Protein AF-A0A940AHH6-F1 (afdb_monomer)

Mean predicted aligned error: 7.42 Å

pLDDT: mean 90.66, std 14.59, range [25.72, 98.81]

Radius of gyration: 31.41 Å; Cα contacts (8 Å, |Δi|>4): 569; chains: 1; bounding box: 64×45×126 Å

Sequence (337 aa):
MSSTPLPGMKTDKSKKSGTLNAEHQKIVLEILEQECRKEEDGMFHSEIYADYRDELTKEEILAICRSDDPWDTYDDKIISAYENAEIECENDLLKKIKEEDTISEALENGEFDDDEITNFVRDRHTVDLPFDHFLDQELLINIIVNTGDQNTDFTINQPFASWDGRDDTKIDDDAAILWLARQQGYNKSGLTKALRNRENQGSKFLASMLSEVENVTTHMNALTFLAKMTFSEWFKLHDAIDREKSRNNQFHPRKSKGRGYIILDKNTTCGLYDPWNGAGGPLEIALDKDVRLPIRFIDSAWPDGGRGYSIEDIYAACSCIWDDRAIKEIHPMKMAA

Solvent-accessible surface area (backbone atoms only — not comparable to full-atom values): 18455 Å² total; per-residue (Å²): 136,89,80,86,90,86,89,87,79,83,81,85,76,72,88,61,86,35,74,76,46,76,68,58,50,48,52,52,51,55,50,45,65,72,76,27,50,74,48,97,88,67,40,29,35,41,79,49,80,69,59,95,81,66,70,82,49,75,68,53,51,47,51,24,75,69,41,97,51,39,65,62,47,44,51,54,51,54,50,65,72,39,46,66,59,51,52,49,53,52,51,54,53,51,46,55,51,51,67,34,69,71,51,35,53,36,46,77,71,49,50,35,55,75,64,55,53,50,53,59,45,59,78,39,43,48,72,46,68,50,59,69,68,59,32,62,40,79,40,52,29,40,37,33,45,27,51,33,25,62,79,55,55,20,43,50,48,43,62,41,45,19,89,84,34,46,88,87,62,69,77,46,91,35,14,42,59,55,52,50,37,44,72,65,72,39,52,72,66,54,51,46,35,13,44,71,68,66,50,32,88,86,38,61,37,43,46,25,45,31,55,25,32,46,51,34,78,70,60,46,30,28,43,32,38,27,27,26,43,30,42,54,55,48,48,56,52,48,55,38,42,56,76,30,45,92,45,38,36,82,72,42,22,81,78,29,72,48,76,21,31,36,35,30,39,33,81,30,31,20,30,34,38,16,35,84,82,47,47,29,26,80,42,59,38,42,49,86,48,61,42,79,46,45,43,51,29,51,72,43,76,36,48,65,39,62,79,43,46,27,59,48,71,60,67,71,48,62,77,79,61,29,25,77,58,16,67,74,46,80,44,55,58,76,77,82,129

Foldseek 3Di:
DDDDDDDDDDDPDDPDAAQQDPVLLVLLVVLLVVQFDADPVGATEDEDDDDLPDEDDPVLQLVLQPDPHSVVSLVVVQCVVCVVVQVVVLVVSLVVSCPPPVNVVCCVVNNHHSVSSSVSNVVRYDYHGPSVSHQQDKFKWKFWFWLLCVVVLLLLQQAQLAPPHDLPDARDPRRPLQVQCVQLPHHSVQLCCCQRVVPNVPDLQSNVSNQFNNAWDDRNWTKIWIAMEGNNVVVVLVCLLVVQVVQADLNNLVNGPWDKWWKFFQPTQIGIDDQAVLTGGPSRRRGPGIGTGGSSGGPGTGGACSSHHGPCVSVVDDSVNHDHCGTPDTGGDDDDD

Nearest PDB structures (foldseek):
  8eau-assembly1_a  TM=1.273E-01  e=3.255E+00  Saccharomyces cerevisiae
  8eas-assembly1_a  TM=1.181E-01  e=8.151E+00  Saccharomyces cerevisiae

Secondary structure (DSSP, 8-state):
---------------------HHHHHHHHHHHHHHSEEPTTS-EEEEPPPPTT----HHHHHHHHHSSSHHHHHHHHHHHHHHHHHHHHHHHHHHHHHTSHHHHHHHHTTSS-HHHHHHHHHTTEEEE--HHHHHT-EEEEEEEE-SSGGGGTTGGGS-SSSTT--TTPPPPTT-HHHHHHHHHT--HHHHHHHHHH---TT-HHHHHHHHHHHT--SS--EEEEEEEEEHHHHHHHHHHHHHHHTT--SS-GGG-----EEEE-TTS-EEEEETTTTEE--S----SS-EEEEGGGEEEEEETTTTSS-HHHHHT--GGGSBTTSEEEEEPPPPP-

Structure (mmCIF, N/CA/C/O backbone):
data_AF-A0A940AHH6-F1
#
_entry.id   AF-A0A940A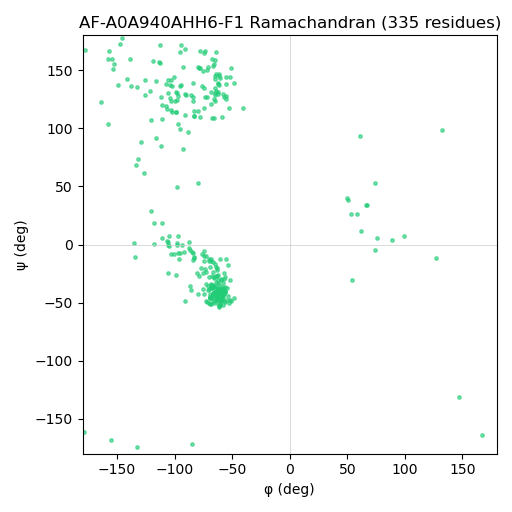HH6-F1
#
loop_
_atom_site.group_PDB
_atom_site.id
_atom_site.type_symbol
_atom_site.label_atom_id
_atom_site.label_alt_id
_atom_site.label_comp_id
_atom_site.label_asym_id
_atom_site.label_entity_id
_atom_site.label_seq_id
_atom_site.pdbx_PDB_ins_code
_atom_site.Cartn_x
_atom_site.Cartn_y
_atom_site.Cartn_z
_atom_site.occupancy
_atom_site.B_iso_or_equiv
_atom_site.auth_seq_id
_atom_site.auth_comp_id
_atom_site.auth_asym_id
_atom_site.auth_atom_id
_atom_site.pdbx_PDB_model_num
ATOM 1 N N . MET A 1 1 ? 3.007 -0.738 90.870 1.00 35.66 1 MET A N 1
ATOM 2 C CA . MET A 1 1 ? 1.702 -0.769 91.562 1.00 35.66 1 MET A CA 1
ATOM 3 C C . MET A 1 1 ? 0.680 -0.135 90.645 1.00 35.66 1 MET A C 1
ATOM 5 O O . MET A 1 1 ? 0.988 0.869 90.021 1.00 35.66 1 MET A O 1
ATOM 9 N N . SER A 1 2 ? -0.458 -0.802 90.497 1.00 33.75 2 SER A N 1
ATOM 10 C CA . SER A 1 2 ? -1.544 -0.485 89.573 1.00 33.75 2 SER A CA 1
ATOM 11 C C . SER A 1 2 ? -2.349 0.749 89.975 1.00 33.75 2 SER A C 1
ATOM 13 O O . SER A 1 2 ? -2.616 0.933 91.161 1.00 33.75 2 SER A O 1
ATOM 15 N N . SER A 1 3 ? -2.894 1.445 88.980 1.00 26.27 3 SER A N 1
ATOM 16 C CA . SER A 1 3 ? -4.197 2.114 89.081 1.00 26.27 3 SER A CA 1
ATOM 17 C C . SER A 1 3 ? -4.785 2.347 87.678 1.00 26.27 3 SER A C 1
ATOM 19 O O . SER A 1 3 ? -4.335 3.228 86.952 1.00 26.27 3 SER A O 1
ATOM 21 N N . THR A 1 4 ? -5.770 1.531 87.295 1.00 35.69 4 THR A N 1
ATOM 22 C CA . THR A 1 4 ? -6.827 1.819 86.291 1.00 35.69 4 THR A CA 1
ATOM 23 C C . THR A 1 4 ? -7.722 2.977 86.798 1.00 35.69 4 THR A C 1
ATOM 25 O O . THR A 1 4 ? -7.637 3.229 88.006 1.00 35.69 4 THR A O 1
ATOM 28 N N . PRO A 1 5 ? -8.606 3.668 86.018 1.00 34.59 5 PRO A N 1
ATOM 29 C CA . PRO A 1 5 ? -9.525 3.165 84.962 1.00 34.59 5 PRO A CA 1
ATOM 30 C C . PRO A 1 5 ? -9.714 4.180 83.774 1.00 34.59 5 PRO A C 1
ATOM 32 O O . PRO A 1 5 ? -9.060 5.212 83.763 1.00 34.59 5 PRO A O 1
ATOM 35 N N . LEU A 1 6 ? -10.447 3.984 82.665 1.00 25.72 6 LEU A N 1
ATOM 36 C CA . LEU A 1 6 ? -11.891 3.766 82.447 1.00 25.72 6 LEU A CA 1
ATOM 37 C C . LEU A 1 6 ? -12.169 3.534 80.925 1.00 25.72 6 LEU A C 1
ATOM 39 O O . LEU A 1 6 ? -11.293 3.784 80.099 1.00 25.72 6 LEU A O 1
ATOM 43 N N . PRO A 1 7 ? -13.378 3.057 80.561 1.00 34.88 7 PRO A N 1
ATOM 44 C CA . PRO A 1 7 ? -13.739 2.457 79.279 1.00 34.88 7 PRO A CA 1
ATOM 45 C C . PRO A 1 7 ? -14.359 3.438 78.278 1.00 34.88 7 PRO A C 1
ATOM 47 O O . PRO A 1 7 ? -14.909 4.469 78.655 1.00 34.88 7 PRO A O 1
ATOM 50 N N . GLY A 1 8 ? -14.421 2.998 77.019 1.00 28.23 8 GLY A N 1
ATOM 51 C CA . GLY A 1 8 ? -15.465 3.424 76.091 1.00 28.23 8 GLY A CA 1
ATOM 52 C C . GLY A 1 8 ? -14.958 3.849 74.723 1.00 28.23 8 GLY A C 1
ATOM 53 O O . GLY A 1 8 ? -14.619 5.004 74.528 1.00 28.23 8 GLY A O 1
ATOM 54 N N . MET A 1 9 ? -15.038 2.946 73.749 1.00 27.20 9 MET A N 1
ATOM 55 C CA . MET A 1 9 ? -15.845 3.213 72.559 1.00 27.20 9 MET A CA 1
ATOM 56 C C . MET A 1 9 ? -16.078 1.904 71.814 1.00 27.20 9 MET A C 1
ATOM 58 O O . MET A 1 9 ? -15.152 1.166 71.485 1.00 27.20 9 MET A O 1
ATOM 62 N N . LYS A 1 10 ? -17.363 1.594 71.639 1.00 28.06 10 LYS A N 1
ATOM 63 C CA . LYS A 1 10 ? -17.838 0.490 70.820 1.00 28.06 10 LYS A CA 1
ATOM 64 C C . LYS A 1 10 ? -17.311 0.693 69.405 1.00 28.06 10 LYS A C 1
ATOM 66 O O . LYS A 1 10 ? -17.481 1.757 68.824 1.00 28.06 10 LYS A O 1
ATOM 71 N N . THR A 1 11 ? -16.701 -0.360 68.887 1.00 32.31 11 THR A N 1
ATOM 72 C CA . THR A 1 11 ? -16.534 -0.596 67.461 1.00 32.31 11 THR A CA 1
ATOM 73 C C . THR A 1 11 ? -17.901 -0.501 66.793 1.00 32.31 11 THR A C 1
ATOM 75 O O . THR A 1 11 ? -18.764 -1.327 67.105 1.00 32.31 11 THR A O 1
ATOM 78 N N . ASP A 1 12 ? -18.083 0.457 65.889 1.00 28.67 12 ASP A N 1
ATOM 79 C CA . ASP A 1 12 ? -19.062 0.278 64.826 1.00 28.67 12 ASP A CA 1
ATOM 80 C C . ASP A 1 12 ? -18.370 -0.533 63.731 1.00 28.67 12 ASP A C 1
ATOM 82 O O . ASP A 1 12 ? -17.345 -0.134 63.171 1.00 28.67 12 ASP A O 1
ATOM 86 N N . LYS A 1 13 ? -18.827 -1.773 63.586 1.00 34.03 13 LYS A N 1
ATOM 87 C CA . LYS A 1 13 ? -18.247 -2.762 62.690 1.00 34.03 13 LYS A CA 1
ATOM 88 C C . LYS A 1 13 ? -18.933 -2.647 61.337 1.00 34.03 13 LYS A C 1
ATOM 90 O O . LYS A 1 13 ? -20.142 -2.801 61.245 1.00 34.03 13 LYS A O 1
ATOM 95 N N . SER A 1 14 ? -18.086 -2.544 60.318 1.00 34.84 14 SER A N 1
ATOM 96 C CA . SER A 1 14 ? -18.259 -3.115 58.981 1.00 34.84 14 SER A CA 1
ATOM 97 C C . SER A 1 14 ? -19.472 -2.643 58.176 1.00 34.84 14 SER A C 1
ATOM 99 O O . SER A 1 14 ? -20.507 -3.306 58.161 1.00 34.84 14 SER A O 1
ATOM 101 N N . LYS A 1 15 ? -19.256 -1.616 57.344 1.00 37.84 15 LYS A N 1
ATOM 102 C CA . LYS A 1 15 ? -19.765 -1.676 55.969 1.00 37.84 15 LYS A CA 1
ATOM 103 C C . LYS A 1 15 ? -19.124 -2.907 55.319 1.00 37.84 15 LYS A C 1
ATOM 105 O O . LYS A 1 15 ? -17.904 -2.962 55.181 1.00 37.84 15 LYS A O 1
ATOM 110 N N . LYS A 1 16 ? -19.915 -3.946 55.059 1.00 39.75 16 LYS A N 1
ATOM 111 C CA . LYS A 1 16 ? -19.513 -5.037 54.166 1.00 39.75 16 LYS A CA 1
ATOM 112 C C . LYS A 1 16 ? -19.612 -4.467 52.750 1.00 39.75 16 LYS A C 1
ATOM 114 O O . LYS A 1 16 ? -20.716 -4.101 52.380 1.00 39.75 16 LYS A O 1
ATOM 119 N N . SER A 1 17 ? -18.508 -4.380 52.006 1.00 41.41 17 SER A N 1
ATOM 120 C CA . SER A 1 17 ? -18.587 -4.218 50.550 1.00 41.41 17 SER A CA 1
ATOM 121 C C . SER A 1 17 ? -19.173 -5.520 50.001 1.00 41.41 17 SER A C 1
ATOM 123 O O . SER A 1 17 ? -18.585 -6.597 50.173 1.00 41.41 17 SER A O 1
ATOM 125 N N . GLY A 1 18 ? -20.416 -5.454 49.540 1.00 54.28 18 GLY A N 1
ATOM 126 C CA . GLY A 1 18 ? -21.163 -6.591 49.039 1.00 54.28 18 GLY A CA 1
ATOM 127 C C . GLY A 1 18 ? -21.089 -6.601 47.525 1.00 54.28 18 GLY A C 1
ATOM 128 O O . GLY A 1 18 ? -21.672 -5.746 46.885 1.00 54.28 18 GLY A O 1
ATOM 129 N N . THR A 1 19 ? -20.431 -7.614 46.970 1.00 68.44 19 THR A N 1
ATOM 130 C CA . THR A 1 19 ? -20.399 -7.876 45.527 1.00 68.44 19 THR A CA 1
ATOM 131 C C . THR A 1 19 ? -21.813 -7.829 44.948 1.00 68.44 19 THR A C 1
ATOM 133 O O . THR A 1 19 ? -22.729 -8.371 45.575 1.00 68.44 19 THR A O 1
ATOM 136 N N . LEU A 1 20 ? -21.978 -7.224 43.761 1.00 82.38 20 LEU A N 1
ATOM 137 C CA . LEU A 1 20 ? -23.266 -7.063 43.071 1.00 82.38 20 LEU A CA 1
ATOM 138 C C . LEU A 1 20 ? -24.117 -8.340 43.196 1.00 82.38 20 LEU A C 1
ATOM 140 O O . LEU A 1 20 ? -23.693 -9.414 42.759 1.00 82.38 20 LEU A O 1
ATOM 144 N N . ASN A 1 21 ? -25.284 -8.258 43.840 1.00 87.94 21 ASN A N 1
ATOM 145 C CA . ASN A 1 21 ? -26.108 -9.439 44.102 1.00 87.94 21 ASN A CA 1
ATOM 146 C C . ASN A 1 21 ? -26.803 -9.933 42.811 1.00 87.94 21 ASN A C 1
ATOM 148 O O . ASN A 1 21 ? -26.839 -9.236 41.800 1.00 87.94 21 ASN A O 1
ATOM 152 N N . ALA A 1 22 ? -27.367 -11.144 42.828 1.00 90.38 22 ALA A N 1
ATOM 153 C CA . ALA A 1 22 ? -27.961 -11.748 41.629 1.00 90.38 22 ALA A CA 1
ATOM 154 C C . ALA A 1 22 ? -29.169 -10.974 41.062 1.00 90.38 22 ALA A C 1
ATOM 156 O O . ALA A 1 22 ? -29.437 -11.062 39.866 1.00 90.38 22 ALA A O 1
ATOM 157 N N . GLU A 1 23 ? -29.900 -10.241 41.903 1.00 92.00 23 GLU A N 1
ATOM 158 C CA . GLU A 1 23 ? -31.039 -9.421 41.485 1.00 92.00 23 GLU A CA 1
ATOM 159 C C . GLU A 1 23 ? -30.557 -8.175 40.738 1.00 92.00 23 GLU A C 1
ATOM 161 O O . GLU A 1 23 ? -30.971 -7.949 39.604 1.00 92.00 23 GLU A O 1
ATOM 166 N N . HIS A 1 24 ? -29.581 -7.455 41.295 1.00 92.62 24 HIS A N 1
ATOM 167 C CA . HIS A 1 24 ? -28.954 -6.300 40.650 1.00 92.62 24 HIS A CA 1
ATOM 168 C C . HIS A 1 24 ? -28.251 -6.688 39.346 1.00 92.62 24 HIS A C 1
ATOM 170 O O . HIS A 1 24 ? -28.429 -6.027 38.329 1.00 92.62 24 HIS A O 1
ATOM 176 N N . GLN A 1 25 ? -27.519 -7.809 39.333 1.00 94.00 25 GLN A N 1
ATOM 177 C CA . GLN A 1 25 ? -26.903 -8.330 38.108 1.00 94.00 25 GLN A CA 1
ATOM 178 C C . GLN A 1 25 ? -27.940 -8.583 37.012 1.00 94.00 25 GLN A C 1
ATOM 180 O O . GLN A 1 25 ? -27.691 -8.282 35.848 1.00 94.00 25 GLN A O 1
ATOM 185 N N . LYS A 1 26 ? -29.107 -9.132 37.372 1.00 95.00 26 LYS A N 1
ATOM 186 C CA . LYS A 1 26 ? -30.187 -9.392 36.417 1.00 95.00 26 LYS A CA 1
ATOM 187 C C . LYS A 1 26 ? -30.726 -8.093 35.819 1.00 95.00 26 LYS A C 1
ATOM 189 O O . LYS A 1 26 ? -30.908 -8.041 34.611 1.00 95.00 26 LYS A O 1
ATOM 194 N N . ILE A 1 27 ? -30.930 -7.063 36.638 1.00 95.19 27 ILE A N 1
ATOM 195 C CA . ILE A 1 27 ? -31.400 -5.749 36.177 1.00 95.19 27 ILE A CA 1
ATOM 196 C C . ILE A 1 27 ? -30.377 -5.113 35.230 1.00 95.19 27 ILE A C 1
ATOM 198 O O . ILE A 1 27 ? -30.742 -4.684 34.139 1.00 95.19 27 ILE A O 1
ATOM 202 N N . VAL A 1 28 ? -29.087 -5.132 35.586 1.00 94.81 28 VAL A N 1
ATOM 203 C CA . VAL A 1 28 ? -28.019 -4.621 34.709 1.00 94.81 28 VAL A CA 1
ATOM 204 C C . VAL A 1 28 ? -28.021 -5.347 33.361 1.00 94.81 28 VAL A C 1
ATOM 206 O O . VAL A 1 28 ? -27.971 -4.703 32.318 1.00 94.81 28 VAL A O 1
ATOM 209 N N . LEU A 1 29 ? -28.131 -6.679 33.363 1.00 95.25 29 LEU A N 1
ATOM 210 C CA . LEU A 1 29 ? -28.205 -7.469 32.131 1.00 95.25 29 LEU A CA 1
ATOM 211 C C . LEU A 1 29 ? -29.454 -7.151 31.296 1.00 95.25 29 LEU A C 1
ATOM 213 O O . LEU A 1 29 ? -29.359 -7.115 30.075 1.00 95.25 29 LEU A O 1
ATOM 217 N N . GLU A 1 30 ? -30.605 -6.906 31.926 1.00 95.44 30 GLU A N 1
ATOM 218 C CA . GLU A 1 30 ? -31.833 -6.507 31.226 1.00 95.44 30 GLU A CA 1
ATOM 219 C C . GLU A 1 30 ? -31.692 -5.137 30.548 1.00 95.44 30 GLU A C 1
ATOM 221 O O . GLU A 1 30 ? -32.214 -4.954 29.450 1.00 95.44 30 GLU A O 1
ATOM 226 N N . ILE A 1 31 ? -30.968 -4.194 31.160 1.00 95.62 31 ILE A N 1
ATOM 227 C CA . ILE A 1 31 ? -30.663 -2.893 30.547 1.00 95.62 31 ILE A CA 1
ATOM 228 C C . ILE A 1 31 ? -29.692 -3.072 29.375 1.00 95.62 31 ILE A C 1
ATOM 230 O O . ILE A 1 31 ? -29.935 -2.540 28.294 1.00 95.62 31 ILE A O 1
ATOM 234 N N . LEU A 1 32 ? -28.633 -3.870 29.551 1.00 95.38 32 LEU A N 1
ATOM 235 C CA . LEU A 1 32 ? -27.688 -4.177 28.473 1.00 95.38 32 LEU A CA 1
ATOM 236 C C . LEU A 1 32 ? -28.382 -4.848 27.276 1.00 95.38 32 LEU A C 1
ATOM 238 O O . LEU A 1 32 ? -28.095 -4.507 26.136 1.00 95.38 32 LEU A O 1
ATOM 242 N N . GLU A 1 33 ? -29.342 -5.748 27.510 1.00 95.00 33 GLU A N 1
ATOM 243 C CA . GLU A 1 33 ? -30.143 -6.370 26.441 1.00 95.00 33 GLU A CA 1
ATOM 244 C C . GLU A 1 33 ? -31.062 -5.386 25.701 1.00 95.00 33 GLU A C 1
ATOM 246 O O . GLU A 1 33 ? -31.451 -5.661 24.565 1.00 95.00 33 GLU A O 1
ATOM 251 N N . GLN A 1 34 ? -31.432 -4.264 26.322 1.00 94.00 34 GLN A N 1
ATOM 252 C CA . GLN A 1 34 ? -32.266 -3.232 25.698 1.00 94.00 34 GLN A CA 1
ATOM 253 C C . GLN A 1 34 ? -31.447 -2.211 24.906 1.00 94.00 34 GLN A C 1
ATOM 255 O O . GLN A 1 34 ? -31.917 -1.715 23.883 1.00 94.00 34 GLN A O 1
ATOM 260 N N . GLU A 1 35 ? -30.255 -1.879 25.396 1.00 93.44 35 GLU A N 1
ATOM 261 C CA . GLU A 1 35 ? -29.436 -0.773 24.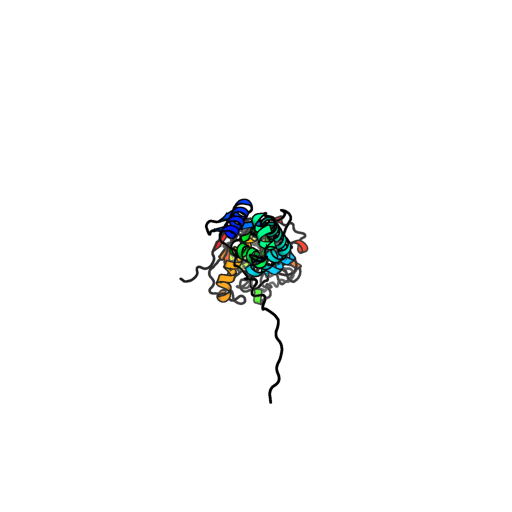894 1.00 93.44 35 GLU A CA 1
ATOM 262 C C . GLU A 1 35 ? -28.328 -1.226 23.936 1.00 93.44 35 GLU A C 1
ATOM 264 O O . GLU A 1 35 ? -27.909 -0.456 23.073 1.00 93.44 35 GLU A O 1
ATOM 269 N N . CYS A 1 36 ? -27.866 -2.470 24.057 1.00 94.56 36 CYS A N 1
ATOM 270 C CA . CYS A 1 36 ? -26.722 -2.991 23.319 1.00 94.56 36 CYS A CA 1
ATOM 271 C C . CYS A 1 36 ? -27.115 -4.174 22.427 1.00 94.56 36 CYS A C 1
ATOM 273 O O . CYS A 1 36 ? -28.081 -4.901 22.680 1.00 94.56 36 CYS A O 1
ATOM 275 N N . ARG A 1 37 ? -26.310 -4.428 21.392 1.00 94.44 37 ARG A N 1
ATOM 276 C CA . ARG A 1 37 ? -26.386 -5.682 20.635 1.00 94.44 37 ARG A CA 1
ATOM 277 C C . ARG A 1 37 ? -25.733 -6.794 21.455 1.00 94.44 37 ARG A C 1
ATOM 279 O O . ARG A 1 37 ? -24.661 -6.592 22.006 1.00 94.44 37 ARG A O 1
ATOM 286 N N . LYS A 1 38 ? -26.352 -7.973 21.521 1.00 93.44 38 LYS A N 1
ATOM 287 C CA . LYS A 1 38 ? -25.782 -9.153 22.186 1.00 93.44 38 LYS A CA 1
ATOM 288 C C . LYS A 1 38 ? -25.253 -10.143 21.154 1.00 93.44 38 LYS A C 1
ATOM 290 O O . LYS A 1 38 ? -26.014 -10.559 20.280 1.00 93.44 38 LYS A O 1
ATOM 295 N N . GLU A 1 39 ? -23.991 -10.528 21.284 1.00 91.31 39 GLU A N 1
ATOM 296 C CA . GLU A 1 39 ? -23.327 -11.488 20.398 1.00 91.31 39 GLU A CA 1
ATOM 297 C C . GLU A 1 39 ? -23.444 -12.937 20.906 1.00 91.31 39 GLU A C 1
ATOM 299 O O . GLU A 1 39 ? -23.887 -13.207 22.029 1.00 91.31 39 GLU A O 1
ATOM 304 N N . GLU A 1 40 ? -23.078 -13.905 20.056 1.00 87.50 40 GLU A N 1
ATOM 305 C CA . GLU A 1 40 ? -23.169 -15.345 20.366 1.00 87.50 40 GLU A CA 1
ATOM 306 C C . GLU A 1 40 ? -22.285 -15.779 21.548 1.00 87.50 40 GLU A C 1
ATOM 308 O O . GLU A 1 40 ? -22.597 -16.760 22.229 1.00 87.50 40 GLU A O 1
ATOM 313 N N . ASP A 1 41 ? -21.197 -15.053 21.806 1.00 87.00 41 ASP A N 1
ATOM 314 C CA . ASP A 1 41 ? -20.299 -15.278 22.942 1.00 87.00 41 ASP A CA 1
ATOM 315 C C . ASP A 1 41 ? -20.876 -14.777 24.281 1.00 87.00 41 ASP A C 1
ATOM 317 O O . ASP A 1 41 ? -20.348 -15.099 25.349 1.00 87.00 41 ASP A O 1
ATOM 321 N N . GLY A 1 42 ? -22.006 -14.065 24.231 1.00 88.38 42 GLY A N 1
ATOM 322 C CA . GLY A 1 42 ? -22.694 -13.495 25.379 1.00 88.38 42 GLY A CA 1
ATOM 323 C C . GLY A 1 42 ? -22.238 -12.086 25.763 1.00 88.38 42 GLY A C 1
ATOM 324 O O . GLY A 1 42 ? -22.757 -11.581 26.762 1.00 88.38 42 GLY A O 1
ATOM 325 N N .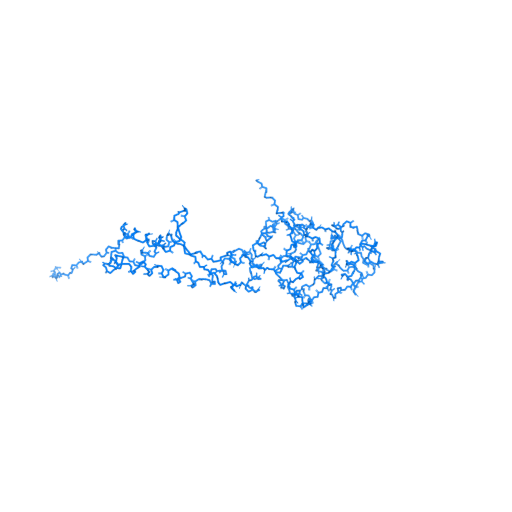 MET A 1 43 ? -21.326 -11.467 25.005 1.00 93.44 43 MET A N 1
ATOM 326 C CA . MET A 1 43 ? -20.906 -10.078 25.195 1.00 93.44 43 MET A CA 1
ATOM 327 C C . MET A 1 43 ? -21.928 -9.101 24.605 1.00 93.44 43 MET A C 1
ATOM 329 O O . MET A 1 43 ? -22.675 -9.411 23.672 1.00 93.44 43 MET A O 1
ATOM 333 N N . PHE A 1 44 ? -21.975 -7.909 25.190 1.00 96.25 44 PHE A N 1
ATOM 334 C CA . PHE A 1 44 ? -22.802 -6.788 24.770 1.00 96.25 44 PHE A CA 1
ATOM 335 C C . PHE A 1 44 ? -21.949 -5.745 24.054 1.00 96.25 44 PHE A C 1
ATOM 337 O O . PHE A 1 44 ? -20.863 -5.407 24.512 1.00 96.25 44 PHE A O 1
ATOM 344 N N . HIS A 1 45 ? -22.465 -5.205 22.960 1.00 95.06 45 HIS A N 1
ATOM 345 C CA . HIS A 1 45 ? -21.748 -4.290 22.086 1.00 95.06 45 HIS A CA 1
ATOM 346 C C . HIS A 1 45 ? -22.547 -3.004 21.895 1.00 95.06 45 HIS A C 1
ATOM 348 O O . HIS A 1 45 ? -23.731 -3.040 21.537 1.00 95.06 45 HIS A O 1
ATOM 354 N N . SER A 1 46 ? -21.885 -1.873 22.120 1.00 94.12 46 SER A N 1
ATOM 355 C CA . SER A 1 46 ? -22.346 -0.567 21.644 1.00 94.12 46 SER A CA 1
ATOM 356 C C . SER A 1 46 ? -21.534 -0.179 20.417 1.00 94.12 46 SER A C 1
ATOM 358 O O . SER A 1 46 ? -20.320 -0.325 20.434 1.00 94.12 46 SER A O 1
ATOM 360 N N . GLU A 1 47 ? -22.175 0.338 19.373 1.00 91.94 47 GLU A N 1
ATOM 361 C CA . GLU A 1 47 ? -21.476 0.777 18.161 1.00 91.94 47 GLU A CA 1
ATOM 362 C C . GLU A 1 47 ? -21.263 2.289 18.169 1.00 91.94 47 GLU A C 1
ATOM 364 O O . GLU A 1 47 ? -22.210 3.058 18.363 1.00 91.94 47 GLU A O 1
ATOM 369 N N . ILE A 1 48 ? -20.031 2.715 17.893 1.00 91.31 48 ILE A N 1
ATOM 370 C CA . ILE A 1 48 ? -19.729 4.100 17.542 1.00 91.31 48 ILE A CA 1
ATOM 371 C C . ILE A 1 48 ? -19.603 4.190 16.026 1.00 91.31 48 ILE A C 1
ATOM 373 O O . ILE A 1 48 ? -18.785 3.515 15.407 1.00 91.31 48 ILE A O 1
ATOM 377 N N . TYR A 1 49 ? -20.406 5.063 15.424 1.00 86.06 49 TYR A N 1
ATOM 378 C CA . TYR A 1 49 ? -20.339 5.330 13.993 1.00 86.06 49 TYR A CA 1
ATOM 379 C C . TYR A 1 49 ? -19.375 6.480 13.711 1.00 86.06 49 TYR A C 1
ATOM 381 O O . TYR A 1 49 ? -19.504 7.556 14.298 1.00 86.06 49 TYR A O 1
ATOM 389 N N . ALA A 1 50 ? -18.453 6.263 12.775 1.00 88.69 50 ALA A N 1
ATOM 390 C CA . ALA A 1 50 ? -17.689 7.347 12.171 1.00 88.69 50 ALA A CA 1
ATOM 391 C C . ALA A 1 50 ? -18.617 8.283 11.379 1.00 88.69 50 ALA A C 1
ATOM 393 O O . ALA A 1 50 ? -19.605 7.838 10.778 1.00 88.69 50 ALA A O 1
ATOM 394 N N . ASP A 1 51 ? -18.299 9.579 11.339 1.00 87.94 51 ASP A N 1
ATOM 395 C CA . ASP A 1 51 ? -18.875 10.453 10.319 1.00 87.94 51 ASP A CA 1
ATOM 396 C C . ASP A 1 51 ? -18.351 9.985 8.953 1.00 87.94 51 ASP A C 1
ATOM 398 O O . ASP A 1 51 ? -17.188 9.619 8.804 1.00 87.94 51 ASP A O 1
ATOM 402 N N . TYR A 1 52 ? -19.188 10.025 7.916 1.00 81.38 52 TYR A N 1
ATOM 403 C CA . TYR A 1 52 ? -18.767 9.651 6.561 1.00 81.38 52 TYR A CA 1
ATOM 404 C C . TYR A 1 52 ? -17.622 10.525 6.014 1.00 81.38 52 TYR A C 1
ATOM 406 O O . TYR A 1 52 ? -17.073 10.213 4.960 1.00 81.38 52 TYR A O 1
ATOM 414 N N . ARG A 1 53 ? -17.319 11.651 6.671 1.00 86.00 53 ARG A N 1
ATOM 415 C CA . ARG A 1 53 ? -16.201 12.555 6.373 1.00 86.00 53 ARG A CA 1
ATOM 416 C C . ARG A 1 53 ? -14.951 12.288 7.202 1.00 86.00 53 ARG A C 1
ATOM 418 O O . ARG A 1 53 ? -13.948 12.959 6.959 1.00 86.00 53 ARG A O 1
ATOM 425 N N . ASP A 1 54 ? -15.023 11.406 8.193 1.00 89.94 54 ASP A N 1
ATOM 426 C CA . ASP A 1 54 ? -13.858 11.045 8.984 1.00 89.94 54 ASP A CA 1
ATOM 427 C C . ASP A 1 54 ? -12.905 10.260 8.082 1.00 89.94 54 ASP A C 1
ATOM 429 O O . ASP A 1 54 ? -13.262 9.237 7.507 1.00 89.94 54 ASP A O 1
ATOM 433 N N . GLU A 1 55 ? -11.691 10.763 7.918 1.00 93.25 55 GLU A N 1
ATOM 434 C CA . GLU A 1 55 ? -10.653 10.152 7.096 1.00 93.25 55 GLU A CA 1
ATOM 435 C C . GLU A 1 55 ? -9.321 10.323 7.818 1.00 93.25 55 GLU A C 1
ATOM 437 O O . GLU A 1 55 ? -9.049 11.378 8.402 1.00 93.25 55 GLU A O 1
ATOM 442 N N . LEU A 1 56 ? -8.464 9.305 7.746 1.00 94.94 56 LEU A N 1
ATOM 443 C CA . LEU A 1 56 ? -7.077 9.453 8.162 1.00 94.94 56 LEU A CA 1
ATOM 444 C C . LEU A 1 56 ? -6.388 10.451 7.232 1.00 94.94 56 LEU A C 1
ATOM 446 O O . LEU A 1 56 ? -6.507 10.387 6.004 1.00 94.94 56 LEU A O 1
ATOM 450 N N . THR A 1 57 ? -5.631 11.370 7.818 1.00 94.06 57 THR A N 1
ATOM 451 C CA . THR A 1 57 ? -4.846 12.344 7.056 1.00 94.06 57 THR A CA 1
ATOM 452 C C . THR A 1 57 ? -3.704 11.662 6.297 1.00 94.06 57 THR A C 1
ATOM 454 O O . THR A 1 57 ? -3.243 10.577 6.665 1.00 94.06 57 THR A O 1
ATOM 457 N N . LYS A 1 58 ? -3.176 12.316 5.248 1.00 91.69 58 LYS A N 1
ATOM 458 C CA . LYS A 1 58 ? -2.009 11.810 4.495 1.00 91.69 58 LYS A CA 1
ATOM 459 C C . LYS A 1 58 ? -0.822 11.530 5.431 1.00 91.69 58 LYS A C 1
ATOM 461 O O . LYS A 1 58 ? -0.103 10.549 5.246 1.00 91.69 58 LYS A O 1
ATOM 466 N N . GLU A 1 59 ? -0.628 12.368 6.446 1.00 93.12 59 GLU A N 1
ATOM 467 C CA . GLU A 1 59 ? 0.427 12.234 7.448 1.00 93.12 59 GLU A CA 1
ATOM 468 C C . GLU A 1 59 ? 0.237 11.005 8.346 1.00 93.12 59 GLU A C 1
ATOM 470 O O . GLU A 1 59 ? 1.209 10.304 8.633 1.00 93.12 59 GLU A O 1
ATOM 475 N N . GLU A 1 60 ? -0.993 10.720 8.776 1.00 95.88 60 GLU A N 1
ATOM 476 C CA . GLU A 1 60 ? -1.314 9.549 9.601 1.00 95.88 60 GLU A CA 1
ATOM 477 C C . GLU A 1 60 ? -1.179 8.253 8.816 1.00 95.88 60 GLU A C 1
ATOM 479 O O . GLU A 1 60 ? -0.514 7.327 9.280 1.00 95.88 60 GLU A O 1
ATOM 484 N N . ILE A 1 61 ? -1.715 8.224 7.595 1.00 96.31 61 ILE A N 1
ATOM 485 C CA . ILE A 1 61 ? -1.551 7.114 6.653 1.00 96.31 61 ILE A CA 1
ATOM 486 C C . ILE A 1 61 ? -0.062 6.819 6.454 1.00 96.31 61 ILE A C 1
ATOM 488 O O . ILE A 1 61 ? 0.381 5.676 6.554 1.00 96.31 61 ILE A O 1
ATOM 492 N N . LEU A 1 62 ? 0.745 7.855 6.214 1.00 94.25 62 LEU A N 1
ATOM 493 C CA . LEU A 1 62 ? 2.180 7.685 6.022 1.00 94.25 62 LEU A CA 1
ATOM 494 C C . LEU A 1 62 ? 2.890 7.196 7.291 1.00 94.25 62 LEU A C 1
ATOM 496 O O . LEU A 1 62 ? 3.839 6.415 7.190 1.00 94.25 62 LEU A O 1
ATOM 500 N N . ALA A 1 63 ? 2.457 7.651 8.468 1.00 95.44 63 ALA A N 1
ATOM 501 C CA . ALA A 1 63 ? 2.980 7.173 9.743 1.00 95.44 63 ALA A CA 1
ATOM 502 C C . ALA A 1 63 ? 2.699 5.675 9.930 1.00 95.44 63 ALA A C 1
ATOM 504 O O . ALA A 1 63 ? 3.617 4.937 10.284 1.00 95.44 63 ALA A O 1
ATOM 505 N N . ILE A 1 64 ? 1.486 5.222 9.599 1.00 97.12 64 ILE A N 1
ATOM 506 C CA . ILE A 1 64 ? 1.109 3.804 9.616 1.00 97.12 64 ILE A CA 1
ATOM 507 C C . ILE A 1 64 ? 1.980 3.011 8.634 1.00 97.12 64 ILE A C 1
ATOM 509 O O . ILE A 1 64 ? 2.661 2.068 9.031 1.00 97.12 64 ILE A O 1
ATOM 513 N N . CYS A 1 65 ? 2.058 3.433 7.367 1.00 94.56 65 CYS A N 1
ATOM 514 C CA . CYS A 1 65 ? 2.798 2.703 6.332 1.00 94.56 65 CYS A CA 1
ATOM 515 C C . CYS A 1 65 ? 4.315 2.601 6.575 1.00 94.56 65 CYS A C 1
ATOM 517 O O . CYS A 1 65 ? 4.975 1.740 5.983 1.00 94.56 65 CYS A O 1
ATOM 519 N N . ARG A 1 66 ? 4.884 3.498 7.390 1.00 91.56 66 ARG A N 1
ATOM 520 C CA . ARG A 1 66 ? 6.310 3.514 7.757 1.00 91.56 66 ARG A CA 1
ATOM 521 C C . ARG A 1 66 ? 6.605 2.849 9.098 1.00 91.56 66 ARG A C 1
ATOM 523 O O . ARG A 1 66 ? 7.784 2.728 9.432 1.00 91.56 66 ARG A O 1
ATOM 530 N N . SER A 1 67 ? 5.581 2.474 9.858 1.00 95.31 67 SER A N 1
ATOM 531 C CA . SER A 1 67 ? 5.764 1.823 11.149 1.00 95.31 67 SER A CA 1
ATOM 532 C C . SER A 1 67 ? 6.393 0.438 10.993 1.00 95.31 67 SER A C 1
ATOM 534 O O . SER A 1 67 ? 6.262 -0.214 9.954 1.00 95.31 67 SER A O 1
ATOM 536 N N . ASP A 1 68 ? 7.081 -0.008 12.043 1.00 92.69 68 ASP A N 1
ATOM 537 C CA . ASP A 1 68 ? 7.551 -1.389 12.146 1.00 92.69 68 ASP A CA 1
ATOM 538 C C . ASP A 1 68 ? 6.384 -2.364 12.364 1.00 92.69 68 ASP A C 1
ATOM 540 O O . ASP A 1 68 ? 6.482 -3.509 11.925 1.00 92.69 68 ASP A O 1
ATOM 544 N N . ASP A 1 69 ? 5.291 -1.891 12.980 1.00 95.81 69 ASP A N 1
ATOM 545 C CA . ASP A 1 69 ? 4.024 -2.613 13.128 1.00 95.81 69 ASP A CA 1
ATOM 546 C C . ASP A 1 69 ? 2.846 -1.735 12.658 1.00 95.81 69 ASP A C 1
ATOM 548 O O . ASP A 1 69 ? 2.290 -0.940 13.429 1.00 95.81 69 ASP A O 1
ATOM 552 N N . PRO A 1 70 ? 2.507 -1.788 11.357 1.00 96.38 70 PRO A N 1
ATOM 553 C CA . PRO A 1 70 ? 1.441 -0.961 10.807 1.00 96.38 70 PRO A CA 1
ATOM 554 C C . PRO A 1 70 ? 0.046 -1.287 11.348 1.00 96.38 70 PRO A C 1
ATOM 556 O O . PRO A 1 70 ? -0.775 -0.376 11.392 1.00 96.38 70 PRO A O 1
ATOM 559 N N . TRP A 1 71 ? -0.232 -2.530 11.759 1.00 97.12 71 TRP A N 1
ATOM 560 C CA . TRP A 1 71 ? -1.538 -2.895 12.323 1.00 97.12 71 TRP A CA 1
ATOM 561 C C . TRP A 1 71 ? -1.725 -2.256 13.697 1.00 97.12 71 TRP A C 1
ATOM 563 O O . TRP A 1 71 ? -2.680 -1.509 13.879 1.00 97.12 71 TRP A O 1
ATOM 573 N N . ASP A 1 72 ? -0.750 -2.413 14.596 1.00 97.56 72 ASP A N 1
ATOM 574 C CA . ASP A 1 72 ? -0.802 -1.775 15.919 1.00 97.56 72 ASP A CA 1
ATOM 575 C C . ASP A 1 72 ? -0.873 -0.243 15.798 1.00 97.56 72 ASP A C 1
ATOM 577 O O . ASP A 1 72 ? -1.639 0.424 16.488 1.00 97.56 72 ASP A O 1
ATOM 581 N N . THR A 1 73 ? -0.111 0.340 14.865 1.00 97.88 73 THR A N 1
ATOM 582 C CA . THR A 1 73 ? -0.118 1.799 14.654 1.00 97.88 73 THR A CA 1
ATOM 583 C C . THR A 1 73 ? -1.455 2.296 14.110 1.00 97.88 73 THR A C 1
ATOM 585 O O . THR A 1 73 ? -1.864 3.414 14.416 1.00 97.88 73 THR A O 1
ATOM 588 N N . TYR A 1 74 ? -2.116 1.501 13.270 1.00 97.75 74 TYR A N 1
ATOM 589 C CA . TYR A 1 74 ? -3.455 1.791 12.779 1.00 97.75 74 TYR A CA 1
ATOM 590 C C . TYR A 1 74 ? -4.474 1.728 13.920 1.00 97.75 74 TYR A C 1
ATOM 592 O O . TYR A 1 74 ? -5.214 2.694 14.116 1.00 97.75 74 TYR A O 1
ATOM 600 N N . ASP A 1 75 ? -4.443 0.662 14.719 1.00 96.75 75 ASP A N 1
ATOM 601 C CA . ASP A 1 75 ? -5.362 0.479 15.841 1.00 96.75 75 ASP A CA 1
ATOM 602 C C . ASP A 1 75 ? -5.227 1.619 16.859 1.00 96.75 75 ASP A C 1
ATOM 604 O O . ASP A 1 75 ? -6.218 2.265 17.207 1.00 96.75 75 ASP A O 1
ATOM 608 N N . ASP A 1 76 ? -3.992 1.962 17.240 1.00 96.94 76 ASP A N 1
ATOM 609 C CA . ASP A 1 76 ? -3.686 3.075 18.145 1.00 96.94 76 ASP A CA 1
ATOM 610 C C . ASP A 1 76 ? -4.240 4.413 17.634 1.00 96.94 76 ASP A C 1
ATOM 612 O O . ASP A 1 76 ? -4.701 5.250 18.417 1.00 96.94 76 ASP A O 1
ATOM 616 N N . LYS A 1 77 ? -4.195 4.646 16.315 1.00 96.06 77 LYS A N 1
ATOM 617 C CA . LYS A 1 77 ? -4.711 5.880 15.706 1.00 96.06 77 LYS A CA 1
ATOM 618 C C . LYS A 1 77 ? -6.222 5.973 15.829 1.00 96.06 77 LYS A C 1
ATOM 620 O O . LYS A 1 77 ? -6.718 7.034 16.208 1.00 96.06 77 LYS A O 1
ATOM 625 N N . ILE A 1 78 ? -6.936 4.888 15.537 1.00 95.69 78 ILE A N 1
ATOM 626 C CA . ILE A 1 78 ? -8.399 4.870 15.618 1.00 95.69 78 ILE A CA 1
ATOM 627 C C . ILE A 1 78 ? -8.850 4.951 17.078 1.00 95.69 78 ILE A C 1
ATOM 629 O O . ILE A 1 78 ? -9.679 5.797 17.406 1.00 95.69 78 ILE A O 1
ATOM 633 N N . ILE A 1 79 ? -8.243 4.168 17.974 1.00 94.56 79 ILE A N 1
ATOM 634 C CA . ILE A 1 79 ? -8.537 4.216 19.413 1.00 94.56 79 ILE A CA 1
ATOM 635 C C . ILE A 1 79 ? -8.312 5.631 19.952 1.00 94.56 79 ILE A C 1
ATOM 637 O O . ILE A 1 79 ? -9.199 6.206 20.575 1.00 94.56 79 ILE A O 1
ATOM 641 N N . SER A 1 80 ? -7.170 6.253 19.643 1.00 94.12 80 SER A N 1
ATOM 642 C CA . SER A 1 80 ? -6.884 7.614 20.105 1.00 94.12 80 SER A CA 1
ATOM 643 C C . SER A 1 80 ? -7.848 8.662 19.538 1.00 94.12 80 SER A C 1
ATOM 645 O O . SER A 1 80 ? -8.101 9.662 20.211 1.00 94.12 80 SER A O 1
ATOM 647 N N . ALA A 1 81 ? -8.360 8.480 18.318 1.00 92.31 81 ALA A N 1
ATOM 648 C CA . ALA A 1 81 ? -9.313 9.409 17.714 1.00 92.31 81 ALA A CA 1
ATOM 649 C C . ALA A 1 81 ? -10.705 9.318 18.363 1.00 92.31 81 ALA A C 1
ATOM 651 O O . ALA A 1 81 ? -11.378 10.342 18.504 1.00 92.31 81 ALA A O 1
ATOM 652 N N . TYR A 1 82 ? -11.111 8.120 18.795 1.00 93.94 82 TYR A N 1
ATOM 653 C CA . TYR A 1 82 ? -12.440 7.853 19.353 1.00 93.94 82 TYR A CA 1
ATOM 654 C C . TYR A 1 82 ? -12.471 7.667 20.877 1.00 93.94 82 TYR A C 1
ATOM 656 O O . TYR A 1 82 ? -13.558 7.499 21.416 1.00 93.94 82 TYR A O 1
ATOM 664 N N . GLU A 1 83 ? -11.345 7.792 21.590 1.00 93.81 83 GLU A N 1
ATOM 665 C CA . GLU A 1 83 ? -11.251 7.618 23.054 1.00 93.81 83 GLU A CA 1
ATOM 666 C C . GLU A 1 83 ? -12.333 8.405 23.815 1.00 93.81 83 GLU A C 1
ATOM 668 O O . GLU A 1 83 ? -13.016 7.870 24.685 1.00 93.81 83 GLU A O 1
ATOM 673 N N . ASN A 1 84 ? -12.556 9.675 23.458 1.00 93.50 84 ASN A N 1
ATOM 674 C CA . ASN A 1 84 ? -13.596 10.477 24.110 1.00 93.50 84 ASN A CA 1
ATOM 675 C C . ASN A 1 84 ? -15.006 9.945 23.820 1.00 93.50 84 ASN A C 1
ATOM 677 O O . ASN A 1 84 ? -15.835 9.916 24.723 1.00 93.50 84 ASN A O 1
ATOM 681 N N . ALA A 1 85 ? -15.274 9.524 22.582 1.00 92.88 85 ALA A N 1
ATOM 682 C CA . ALA A 1 85 ? -16.577 8.992 22.191 1.00 92.88 85 ALA A CA 1
ATOM 683 C C . ALA A 1 85 ? -16.848 7.634 22.858 1.00 92.88 85 ALA A C 1
ATOM 685 O O . ALA A 1 85 ? -17.969 7.373 23.287 1.00 92.88 85 ALA A O 1
ATOM 686 N N . GLU A 1 86 ? -15.818 6.798 22.998 1.00 93.56 86 GLU A N 1
ATOM 687 C CA . GLU A 1 86 ? -15.865 5.543 23.749 1.00 93.56 86 GLU A CA 1
ATOM 688 C C . GLU A 1 86 ? -16.210 5.797 25.221 1.00 93.56 86 GLU A C 1
ATOM 690 O O . GLU A 1 86 ? -17.173 5.229 25.740 1.00 93.56 86 GLU A O 1
ATOM 695 N N . ILE A 1 87 ? -15.491 6.720 25.868 1.00 92.44 87 ILE A N 1
ATOM 696 C CA . ILE A 1 87 ? -15.734 7.108 27.262 1.00 92.44 87 ILE A CA 1
ATOM 697 C C . ILE A 1 87 ? -17.140 7.699 27.438 1.00 92.44 87 ILE A C 1
ATOM 699 O O . ILE A 1 87 ? -17.814 7.406 28.425 1.00 92.44 87 ILE A O 1
ATOM 703 N N . GLU A 1 88 ? -17.602 8.545 26.516 1.00 94.31 88 GLU A N 1
ATOM 704 C CA . GLU A 1 88 ? -18.956 9.108 26.547 1.00 94.31 88 GLU A CA 1
ATOM 705 C C . GLU A 1 88 ? -20.024 8.016 26.401 1.00 94.31 88 GLU A C 1
ATOM 707 O O . GLU A 1 88 ? -20.967 7.986 27.192 1.00 94.31 88 GLU A O 1
ATOM 712 N N . CYS A 1 89 ? -19.840 7.077 25.469 1.00 93.31 89 CYS A N 1
ATOM 713 C CA . CYS A 1 89 ? -20.740 5.943 25.271 1.00 93.31 89 CYS A CA 1
ATOM 714 C C . CYS A 1 89 ? -20.846 5.074 26.533 1.00 93.31 89 CYS A C 1
ATOM 716 O O . CYS A 1 89 ? -21.951 4.751 26.981 1.00 93.31 89 CYS A O 1
ATOM 718 N N . GLU A 1 90 ? -19.706 4.742 27.146 1.00 93.00 90 GLU A N 1
ATOM 719 C CA . GLU A 1 90 ? -19.667 3.979 28.393 1.00 93.00 90 GLU A CA 1
ATOM 720 C C . GLU A 1 90 ? -20.361 4.741 29.535 1.00 93.00 90 GLU A C 1
ATOM 722 O O . GLU A 1 90 ? -21.191 4.182 30.257 1.00 93.00 90 GLU A O 1
ATOM 727 N N . ASN A 1 91 ? -20.064 6.035 29.685 1.00 94.19 91 ASN A N 1
ATOM 728 C CA . ASN A 1 91 ? -20.649 6.867 30.734 1.00 94.19 91 ASN A CA 1
ATOM 729 C C . ASN A 1 91 ? -22.166 7.005 30.590 1.00 94.19 91 ASN A C 1
ATOM 731 O O . ASN A 1 91 ? -22.870 6.959 31.600 1.00 94.19 91 ASN A O 1
ATOM 735 N N . ASP A 1 92 ? -22.679 7.152 29.370 1.00 94.75 92 ASP A N 1
ATOM 736 C CA . ASP A 1 92 ? -24.116 7.232 29.113 1.00 94.75 92 ASP A CA 1
ATOM 737 C C . ASP A 1 92 ? -24.824 5.918 29.469 1.00 94.75 92 ASP A C 1
ATOM 739 O O . ASP A 1 92 ? -25.890 5.938 30.094 1.00 94.75 92 ASP A O 1
ATOM 743 N N . LEU A 1 93 ? -24.214 4.772 29.150 1.00 95.00 93 LEU A N 1
ATOM 744 C CA . LEU A 1 93 ? -24.736 3.458 29.522 1.00 95.00 93 LEU A CA 1
ATOM 745 C C . LEU A 1 93 ? -24.732 3.256 31.044 1.00 95.00 93 LEU A C 1
ATOM 747 O O . LEU A 1 93 ? -25.756 2.897 31.632 1.00 95.00 93 LEU A O 1
ATOM 751 N N . LEU A 1 94 ? -23.607 3.544 31.703 1.00 95.62 94 LEU A N 1
ATOM 752 C CA . LEU A 1 94 ? -23.489 3.463 33.160 1.00 95.62 94 LEU A CA 1
ATOM 753 C C . LEU A 1 94 ? -24.464 4.409 33.855 1.00 95.62 94 LEU A C 1
ATOM 755 O O . LEU A 1 94 ? -25.050 4.045 34.873 1.00 95.62 94 LEU A O 1
ATOM 759 N N . LYS A 1 95 ? -24.673 5.608 33.310 1.00 96.00 95 LYS A N 1
ATOM 760 C CA . LYS A 1 95 ? -25.645 6.564 33.833 1.00 96.00 95 LYS A CA 1
ATOM 761 C C . LYS A 1 95 ? -27.060 5.995 33.784 1.00 96.00 95 LYS A C 1
ATOM 763 O O . LYS A 1 95 ? -27.731 6.024 34.809 1.00 96.00 95 LYS A O 1
ATOM 768 N N . LYS A 1 96 ? -27.489 5.419 32.655 1.00 95.62 96 LYS A N 1
ATOM 769 C CA . LYS A 1 96 ? -28.807 4.764 32.548 1.00 95.62 96 LYS A CA 1
ATOM 770 C C . LYS A 1 96 ? -28.978 3.642 33.571 1.00 95.62 96 LYS A C 1
ATOM 772 O O . LYS A 1 96 ? -30.031 3.542 34.189 1.00 95.62 96 LYS A O 1
ATOM 777 N N . ILE A 1 97 ? -27.939 2.831 33.777 1.00 95.62 97 ILE A N 1
ATOM 778 C CA . ILE A 1 97 ? -27.945 1.753 34.775 1.00 95.62 97 ILE A CA 1
ATOM 779 C C . ILE A 1 97 ? -28.082 2.316 36.196 1.00 95.62 97 ILE A C 1
ATOM 781 O O . ILE A 1 97 ? -28.878 1.812 36.980 1.00 95.62 97 ILE A O 1
ATOM 785 N N . LYS A 1 98 ? -27.327 3.367 36.530 1.00 93.69 98 LYS A N 1
ATOM 786 C CA . LYS A 1 98 ? -27.329 3.995 37.864 1.00 93.69 98 LYS A CA 1
ATOM 787 C C . LYS A 1 98 ? -28.598 4.804 38.160 1.00 93.69 98 LYS A C 1
ATOM 789 O O . LYS A 1 98 ? -28.913 5.030 39.326 1.00 93.69 98 LYS A O 1
ATOM 794 N N . GLU A 1 99 ? -29.294 5.262 37.123 1.00 95.19 99 GLU A N 1
ATOM 795 C CA . GLU A 1 99 ? -30.578 5.967 37.219 1.00 95.19 99 GLU A CA 1
ATOM 796 C C . GLU A 1 99 ? -31.782 5.009 37.303 1.00 95.19 99 GLU A C 1
ATOM 798 O O . GLU A 1 99 ? -32.898 5.476 37.521 1.00 95.19 99 GLU A O 1
ATOM 803 N N . GLU A 1 100 ? -31.589 3.691 37.159 1.00 96.12 100 GLU A N 1
ATOM 804 C CA . GLU A 1 100 ? -32.652 2.714 37.413 1.00 96.12 100 GLU A CA 1
ATOM 805 C C . GLU A 1 100 ? -32.979 2.669 38.913 1.00 96.12 100 GLU A C 1
ATOM 807 O O . GLU A 1 100 ? -32.076 2.569 39.742 1.00 96.12 100 GLU A O 1
ATOM 812 N N . ASP A 1 101 ? -34.269 2.751 39.257 1.00 95.19 101 ASP A N 1
ATOM 813 C CA . ASP A 1 101 ? -34.755 2.948 40.630 1.00 95.19 101 ASP A CA 1
ATOM 814 C C . ASP A 1 101 ? -34.159 1.936 41.628 1.00 95.19 101 ASP A C 1
ATOM 816 O O . ASP A 1 101 ? -33.654 2.323 42.684 1.00 95.19 101 ASP A O 1
ATOM 820 N N . THR A 1 102 ? -34.167 0.643 41.289 1.00 93.12 102 THR A N 1
ATOM 821 C CA . THR A 1 102 ? -33.679 -0.434 42.170 1.00 93.12 102 THR A CA 1
ATOM 822 C C . THR A 1 102 ? -32.170 -0.339 42.393 1.00 93.12 102 THR A C 1
ATOM 824 O O . THR A 1 102 ? -31.685 -0.483 43.517 1.00 93.12 102 THR A O 1
ATOM 827 N N . ILE A 1 103 ? -31.414 -0.081 41.325 1.00 94.31 103 ILE A N 1
ATOM 828 C CA . ILE A 1 103 ? -29.962 0.102 41.379 1.00 94.31 103 ILE A CA 1
ATOM 829 C C . ILE A 1 103 ? -29.597 1.374 42.154 1.00 94.31 103 ILE A C 1
ATOM 831 O O . ILE A 1 103 ? -28.687 1.343 42.985 1.00 94.31 103 ILE A O 1
ATOM 835 N N . SER A 1 104 ? -30.317 2.472 41.924 1.00 94.50 104 SER A N 1
ATOM 836 C CA . SER A 1 104 ? -30.090 3.762 42.577 1.00 94.50 104 SER A CA 1
ATOM 837 C C . SER A 1 104 ? -30.319 3.677 44.089 1.00 94.50 104 SER A C 1
ATOM 839 O O . SER A 1 104 ? -29.454 4.068 44.875 1.00 94.50 104 SER A O 1
ATOM 841 N N . GLU A 1 105 ? -31.430 3.065 44.517 1.00 94.00 105 GLU A N 1
ATOM 842 C CA . GLU A 1 105 ? -31.713 2.831 45.937 1.00 94.00 105 GLU A CA 1
ATOM 843 C C . GLU A 1 105 ? -30.637 1.951 46.594 1.00 94.00 105 GLU A C 1
ATOM 845 O O . GLU A 1 105 ? -30.193 2.225 47.713 1.00 94.00 105 GLU A O 1
ATOM 850 N N . ALA A 1 106 ? -30.177 0.903 45.906 1.00 92.00 106 ALA A N 1
ATOM 851 C CA . ALA A 1 106 ? -29.147 0.011 46.429 1.00 92.00 106 ALA A CA 1
ATOM 852 C C . ALA A 1 106 ? -27.767 0.695 46.555 1.00 92.00 106 ALA A C 1
ATOM 854 O O . ALA A 1 106 ? -27.049 0.441 47.532 1.00 92.00 106 ALA A O 1
ATOM 855 N N . LEU A 1 107 ? -27.424 1.608 45.636 1.00 91.88 107 LEU A N 1
ATOM 856 C CA . LEU A 1 107 ? -26.245 2.480 45.734 1.00 91.88 107 LEU A CA 1
ATOM 857 C C . LEU A 1 107 ? -26.335 3.421 46.942 1.00 91.88 107 LEU A C 1
ATOM 859 O O . LEU A 1 107 ? -25.391 3.509 47.732 1.00 91.88 107 LEU A O 1
ATOM 863 N N . GLU A 1 108 ? -27.475 4.094 47.137 1.00 92.81 108 GLU A N 1
ATOM 864 C CA . GLU A 1 108 ? -27.692 4.998 48.278 1.00 92.81 108 GLU A CA 1
ATOM 865 C C . GLU A 1 108 ? -27.620 4.261 49.624 1.00 92.81 108 GLU A C 1
ATOM 867 O O . GLU A 1 108 ? -27.049 4.766 50.600 1.00 92.81 108 GLU A O 1
ATOM 872 N N . ASN A 1 109 ? -28.144 3.034 49.666 1.00 92.12 109 ASN A N 1
ATOM 873 C CA . ASN A 1 109 ? -28.089 2.155 50.832 1.00 92.12 109 ASN A CA 1
ATOM 874 C C . ASN A 1 109 ? -26.695 1.542 51.065 1.00 92.12 109 ASN A C 1
ATOM 876 O O . ASN A 1 109 ? -26.437 0.982 52.137 1.00 92.12 109 ASN A O 1
ATOM 880 N N . GLY A 1 110 ? -25.773 1.688 50.107 1.00 89.31 110 GLY A N 1
ATOM 881 C CA . GLY A 1 110 ? -24.407 1.177 50.175 1.00 89.31 110 GLY A CA 1
ATOM 882 C C . GLY A 1 110 ? -24.334 -0.347 50.156 1.00 89.31 110 GLY A C 1
ATOM 883 O O . GLY A 1 110 ? -23.482 -0.918 50.843 1.00 89.31 110 GLY A O 1
ATOM 884 N N . GLU A 1 111 ? -25.251 -0.998 49.434 1.00 91.00 111 GLU A N 1
ATOM 885 C CA . GLU A 1 111 ? -25.229 -2.451 49.235 1.00 91.00 111 GLU A CA 1
ATOM 886 C C . GLU A 1 111 ? -24.030 -2.889 48.388 1.00 91.00 111 GLU A C 1
ATOM 888 O O . GLU A 1 111 ? -23.429 -3.925 48.675 1.00 91.00 111 GLU A O 1
ATOM 893 N N . PHE A 1 112 ? -23.673 -2.058 47.412 1.00 90.38 112 PHE A N 1
ATOM 894 C CA . PHE A 1 112 ? -22.494 -2.134 46.556 1.00 90.38 112 PHE A CA 1
ATOM 895 C C . PHE A 1 112 ? -22.049 -0.702 46.200 1.00 90.38 112 PHE A C 1
ATOM 897 O O . PHE A 1 112 ? -22.736 0.265 46.549 1.00 90.38 112 PHE A O 1
ATOM 904 N N . ASP A 1 113 ? -20.903 -0.550 45.541 1.00 91.19 113 ASP A N 1
ATOM 905 C CA . ASP A 1 113 ? -20.404 0.748 45.072 1.00 91.19 113 ASP A CA 1
ATOM 906 C C . ASP A 1 113 ? -20.380 0.902 43.538 1.00 91.19 113 ASP A C 1
ATOM 908 O O . ASP A 1 113 ? -20.649 -0.024 42.769 1.00 91.19 113 ASP A O 1
ATOM 912 N N . ASP A 1 114 ? -20.089 2.125 43.088 1.00 90.81 114 ASP A N 1
ATOM 913 C CA . ASP A 1 114 ? -20.004 2.484 41.670 1.00 90.81 114 ASP A CA 1
ATOM 914 C C . ASP A 1 114 ? -18.969 1.646 40.902 1.00 90.81 114 ASP A C 1
ATOM 916 O O . ASP A 1 114 ? -19.173 1.354 39.717 1.00 90.81 114 ASP A O 1
ATOM 920 N N . ASP A 1 115 ? -17.876 1.253 41.560 1.00 92.62 115 ASP A N 1
ATOM 921 C CA . ASP A 1 115 ? -16.814 0.456 40.949 1.00 92.62 115 ASP A CA 1
ATOM 922 C C . ASP A 1 115 ? -17.303 -0.979 40.712 1.00 92.62 115 ASP A C 1
ATOM 924 O O . ASP A 1 115 ? -16.983 -1.582 39.686 1.00 92.62 115 ASP A O 1
ATOM 928 N N . GLU A 1 116 ? -18.125 -1.532 41.609 1.00 93.69 116 GLU A N 1
ATOM 929 C CA . GLU A 1 116 ? -18.723 -2.861 41.450 1.00 93.69 116 GLU A CA 1
ATOM 930 C C . GLU A 1 116 ? -19.671 -2.945 40.239 1.00 93.69 116 GLU A C 1
ATOM 932 O O . GLU A 1 116 ? -19.609 -3.937 39.508 1.00 93.69 116 GLU A O 1
ATOM 937 N N . ILE A 1 117 ? -20.486 -1.914 39.961 1.00 93.50 117 ILE A N 1
ATOM 938 C CA . ILE A 1 117 ? -21.277 -1.855 38.711 1.00 93.50 117 ILE A CA 1
ATOM 939 C C . ILE A 1 117 ? -20.351 -1.727 37.506 1.00 93.50 117 ILE A C 1
ATOM 941 O O . ILE A 1 117 ? -20.495 -2.473 36.538 1.00 93.50 117 ILE A O 1
ATOM 945 N N . THR A 1 118 ? -19.421 -0.773 37.556 1.00 93.50 118 THR A N 1
ATOM 946 C CA . THR A 1 118 ? -18.560 -0.443 36.413 1.00 93.50 118 THR A CA 1
ATOM 947 C C . THR A 1 118 ? -17.757 -1.664 35.973 1.00 93.50 118 THR A C 1
ATOM 949 O O . THR A 1 118 ? -17.748 -2.011 34.796 1.00 93.50 118 THR A O 1
ATOM 952 N N . ASN A 1 119 ? -17.162 -2.388 36.925 1.00 94.31 119 ASN A N 1
ATOM 953 C CA . ASN A 1 119 ? -16.449 -3.632 36.642 1.00 94.31 119 ASN A CA 1
ATOM 954 C C . ASN A 1 119 ? -17.386 -4.717 36.087 1.00 94.31 119 ASN A C 1
ATOM 956 O O . ASN A 1 119 ? -17.030 -5.396 35.128 1.00 94.31 119 ASN A O 1
ATOM 960 N N . PHE A 1 120 ? -18.599 -4.862 36.635 1.00 94.25 120 PHE A N 1
ATOM 961 C CA . PHE A 1 120 ? -19.557 -5.856 36.142 1.00 94.25 120 PHE A CA 1
ATOM 962 C C . PHE A 1 120 ? -19.977 -5.608 34.686 1.00 94.25 120 PHE A C 1
ATOM 964 O O . PHE A 1 120 ? -20.130 -6.576 33.932 1.00 94.25 120 PHE A O 1
ATOM 971 N N . VAL A 1 121 ? -20.151 -4.335 34.306 1.00 94.19 121 VAL A N 1
ATOM 972 C CA . VAL A 1 121 ? -20.450 -3.911 32.932 1.00 94.19 121 VAL A CA 1
ATOM 973 C C . VAL A 1 121 ? -19.241 -4.144 32.030 1.00 94.19 121 VAL A C 1
ATOM 975 O O . VAL A 1 121 ? -19.388 -4.847 31.039 1.00 94.19 121 VAL A O 1
ATOM 978 N N . ARG A 1 122 ? -18.041 -3.676 32.398 1.00 93.12 122 ARG A N 1
ATOM 979 C CA . ARG A 1 122 ? -16.804 -3.857 31.604 1.00 93.12 122 ARG A CA 1
ATOM 980 C C . ARG A 1 122 ? -16.426 -5.316 31.356 1.00 93.12 122 ARG A C 1
ATOM 982 O O . ARG A 1 122 ? -15.849 -5.637 30.326 1.00 93.12 122 ARG A O 1
ATOM 989 N N . ASP A 1 123 ? -16.786 -6.215 32.267 1.00 93.94 123 ASP A N 1
ATOM 990 C CA . ASP A 1 123 ? -16.595 -7.659 32.087 1.00 93.94 123 ASP A CA 1
ATOM 991 C C . ASP A 1 123 ? -17.492 -8.263 30.985 1.00 93.94 123 ASP A C 1
ATOM 993 O O . ASP A 1 123 ? -17.316 -9.426 30.621 1.00 93.94 123 ASP A O 1
ATOM 997 N N . ARG A 1 124 ? -18.516 -7.532 30.524 1.00 94.19 124 ARG A N 1
ATOM 998 C CA . ARG A 1 124 ? -19.597 -8.034 29.655 1.00 94.19 124 ARG A CA 1
ATOM 999 C C . ARG A 1 124 ? -19.926 -7.123 28.484 1.00 94.19 124 ARG A C 1
ATOM 1001 O O . ARG A 1 124 ? -20.707 -7.531 27.632 1.00 94.19 124 ARG A O 1
ATOM 1008 N N . HIS A 1 125 ? -19.397 -5.911 28.460 1.00 95.06 125 HIS A N 1
ATOM 1009 C CA . HIS A 1 125 ? -19.689 -4.890 27.470 1.00 95.06 125 HIS A CA 1
ATOM 1010 C C . HIS A 1 125 ? -18.398 -4.398 26.827 1.00 95.06 125 HIS A C 1
ATOM 1012 O O . HIS A 1 125 ? -17.375 -4.255 27.496 1.00 95.06 125 HIS A O 1
ATOM 1018 N N . THR A 1 126 ? -18.459 -4.147 25.527 1.00 93.31 126 THR A N 1
ATOM 1019 C CA . THR A 1 126 ? -17.398 -3.500 24.766 1.00 93.31 126 THR A CA 1
ATOM 1020 C C . THR A 1 126 ? -17.997 -2.500 23.782 1.00 93.31 126 THR A C 1
ATOM 1022 O O . THR A 1 126 ? -19.187 -2.552 23.451 1.00 93.31 126 THR A O 1
ATOM 1025 N N . VAL A 1 127 ? -17.175 -1.556 23.342 1.00 93.44 127 VAL A N 1
ATOM 1026 C CA . VAL A 1 127 ? -17.557 -0.543 22.367 1.00 93.44 127 VAL A CA 1
ATOM 1027 C C . VAL A 1 127 ? -16.873 -0.873 21.047 1.00 93.44 127 VAL A C 1
ATOM 1029 O O . VAL A 1 127 ? -15.648 -0.907 20.959 1.00 93.44 127 VAL A O 1
ATOM 1032 N N . ASP A 1 128 ? -17.676 -1.106 20.016 1.00 93.94 128 ASP A N 1
ATOM 1033 C CA . ASP A 1 128 ? -17.195 -1.347 18.665 1.00 93.94 128 ASP A CA 1
ATOM 1034 C C . ASP A 1 128 ? -16.811 -0.003 18.037 1.00 93.94 128 ASP A C 1
ATOM 1036 O O . ASP A 1 128 ? -17.669 0.837 17.737 1.00 93.94 128 ASP A O 1
ATOM 1040 N N . LEU A 1 129 ? -15.507 0.203 17.853 1.00 94.75 129 LEU A N 1
ATOM 1041 C CA . LEU A 1 129 ? -14.971 1.359 17.141 1.00 94.75 129 LEU A CA 1
ATOM 1042 C C . LEU A 1 129 ? -15.074 1.159 15.620 1.00 94.75 129 LEU A C 1
ATOM 1044 O O . LEU A 1 129 ? -15.015 0.023 15.137 1.00 94.75 129 LEU A O 1
ATOM 1048 N N . PRO A 1 130 ? -15.171 2.245 14.833 1.00 94.62 130 PRO A N 1
ATOM 1049 C CA . PRO A 1 130 ? -15.415 2.170 13.394 1.00 94.62 130 PRO A CA 1
ATOM 1050 C C . PRO A 1 130 ? -14.148 1.833 12.586 1.00 94.62 130 PRO A C 1
ATOM 1052 O O . PRO A 1 130 ? -13.804 2.534 11.640 1.00 94.62 130 PRO A O 1
ATOM 1055 N N . PHE A 1 131 ? -13.440 0.751 12.923 1.00 94.69 131 PHE A N 1
ATOM 1056 C CA . PHE A 1 131 ? -12.237 0.326 12.197 1.00 94.69 131 PHE A CA 1
ATOM 1057 C C . PHE A 1 131 ? -12.523 0.065 10.71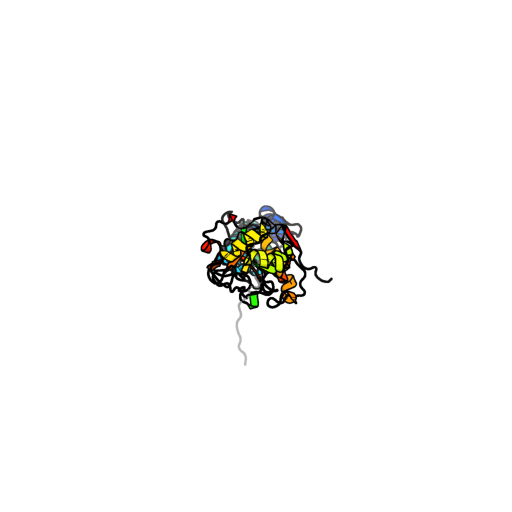1 1.00 94.69 131 PHE A C 1
ATOM 1059 O O . PHE A 1 131 ? -11.778 0.519 9.850 1.00 94.69 131 PHE A O 1
ATOM 1066 N N . ASP A 1 132 ? -13.620 -0.610 10.372 1.00 94.00 132 ASP A N 1
ATOM 1067 C CA . ASP A 1 132 ? -13.909 -0.945 8.970 1.00 94.00 132 ASP A CA 1
ATOM 1068 C C . ASP A 1 132 ? -14.088 0.300 8.081 1.00 94.00 132 ASP A C 1
ATOM 1070 O O . ASP A 1 132 ? -13.702 0.283 6.914 1.00 94.00 132 ASP A O 1
ATOM 1074 N N . HIS A 1 133 ? -14.578 1.411 8.647 1.00 94.44 133 HIS A N 1
ATOM 1075 C CA . HIS A 1 133 ? -14.740 2.683 7.932 1.00 94.44 133 HIS A CA 1
ATOM 1076 C C . HIS A 1 133 ? -13.410 3.205 7.371 1.00 94.44 133 HIS A C 1
ATOM 1078 O O . HIS A 1 133 ? -13.336 3.601 6.209 1.00 94.44 133 HIS A O 1
ATOM 1084 N N . PHE A 1 134 ? -12.337 3.151 8.163 1.00 95.75 134 PHE A N 1
ATOM 1085 C CA . PHE A 1 134 ? -11.013 3.603 7.723 1.00 95.75 134 PHE A CA 1
ATOM 1086 C C . PHE A 1 134 ? -10.285 2.554 6.877 1.00 95.75 134 PHE A C 1
ATOM 1088 O O . PHE A 1 134 ? -9.461 2.912 6.033 1.00 95.75 134 PHE A O 1
ATOM 1095 N N . LEU A 1 135 ? -10.612 1.265 7.035 1.00 96.75 135 LEU A N 1
ATOM 1096 C CA . LEU A 1 135 ? -10.070 0.208 6.179 1.00 96.75 135 LEU A CA 1
ATOM 1097 C C . LEU A 1 135 ? -10.504 0.341 4.710 1.00 96.75 135 LEU A C 1
ATOM 1099 O O . LEU A 1 135 ? -9.766 -0.086 3.813 1.00 96.75 135 LEU A O 1
ATOM 1103 N N . ASP A 1 136 ? -11.661 0.952 4.464 1.00 95.50 136 ASP A N 1
ATOM 1104 C CA . ASP A 1 136 ? -12.198 1.212 3.127 1.00 95.50 136 ASP A CA 1
ATOM 1105 C C . ASP A 1 136 ? -11.646 2.496 2.480 1.00 95.50 136 ASP A C 1
ATOM 1107 O O . ASP A 1 136 ? -11.867 2.725 1.287 1.00 95.50 136 ASP A O 1
ATOM 1111 N N . GLN A 1 137 ? -10.880 3.312 3.214 1.00 95.62 137 GLN A N 1
ATOM 1112 C CA . GLN A 1 137 ? -10.298 4.546 2.685 1.00 95.62 137 GLN A CA 1
ATOM 1113 C C . GLN A 1 137 ? -9.326 4.258 1.525 1.00 95.62 137 GLN A C 1
ATOM 1115 O O . GLN A 1 137 ? -8.443 3.399 1.619 1.00 95.62 137 GLN A O 1
ATOM 1120 N N . GLU A 1 138 ? -9.476 4.991 0.416 1.00 96.12 138 GLU A N 1
ATOM 1121 C CA . GLU A 1 138 ? -8.639 4.831 -0.777 1.00 96.12 138 GLU A CA 1
ATOM 1122 C C . GLU A 1 138 ? -7.237 5.427 -0.585 1.00 96.12 138 GLU A C 1
ATOM 1124 O O . GLU A 1 138 ? -7.063 6.571 -0.162 1.00 96.12 138 GLU A O 1
ATOM 1129 N N . LEU A 1 139 ? -6.223 4.670 -1.001 1.00 97.12 139 LEU A N 1
ATOM 1130 C CA . LEU A 1 139 ? -4.820 5.053 -1.001 1.00 97.12 139 LEU A CA 1
ATOM 1131 C C . LEU A 1 139 ? -4.263 5.121 -2.424 1.00 97.12 139 LEU A C 1
ATOM 1133 O O . LEU A 1 139 ? -4.518 4.251 -3.258 1.00 97.12 139 LEU A O 1
ATOM 1137 N N . LEU A 1 140 ? -3.422 6.126 -2.675 1.00 97.62 140 LEU A N 1
ATOM 1138 C CA . LEU A 1 140 ? -2.622 6.246 -3.896 1.00 97.62 140 LEU A CA 1
ATOM 1139 C C . LEU A 1 140 ? -1.224 5.698 -3.614 1.00 97.62 140 LEU A C 1
ATOM 1141 O O . LEU A 1 140 ? -0.438 6.346 -2.931 1.00 97.62 140 LEU A O 1
ATOM 1145 N N . ILE A 1 141 ? -0.926 4.492 -4.092 1.00 98.19 141 ILE A N 1
ATOM 1146 C CA . ILE A 1 141 ? 0.292 3.745 -3.769 1.00 98.19 141 ILE A CA 1
ATOM 1147 C C . ILE A 1 141 ? 1.274 3.755 -4.940 1.00 98.19 141 ILE A C 1
ATOM 1149 O O . ILE A 1 141 ? 0.942 3.380 -6.068 1.00 98.19 141 ILE A O 1
ATOM 1153 N N . ASN A 1 142 ? 2.526 4.092 -4.635 1.00 98.12 142 ASN A N 1
ATOM 1154 C CA . ASN A 1 142 ? 3.658 3.981 -5.547 1.00 98.12 142 ASN A CA 1
ATOM 1155 C C . ASN A 1 142 ? 4.423 2.689 -5.238 1.00 98.12 142 ASN A C 1
ATOM 1157 O O . ASN A 1 142 ? 5.027 2.549 -4.171 1.00 98.12 142 ASN A O 1
ATOM 1161 N N . ILE A 1 143 ? 4.409 1.740 -6.177 1.00 98.56 143 ILE A N 1
ATOM 1162 C CA . ILE A 1 143 ? 5.149 0.478 -6.069 1.00 98.56 143 ILE A CA 1
ATOM 1163 C C . ILE A 1 143 ? 6.485 0.641 -6.789 1.00 98.56 143 ILE A C 1
ATOM 1165 O O . ILE A 1 143 ? 6.557 0.533 -8.016 1.00 98.56 143 ILE A O 1
ATOM 1169 N N . ILE A 1 144 ? 7.541 0.893 -6.020 1.00 98.25 144 ILE A N 1
ATOM 1170 C CA . ILE A 1 144 ? 8.899 1.094 -6.530 1.00 98.25 144 ILE A CA 1
ATOM 1171 C C . ILE A 1 144 ? 9.590 -0.259 -6.688 1.00 98.25 144 ILE A C 1
ATOM 1173 O O . ILE A 1 144 ? 9.641 -1.070 -5.758 1.00 98.25 144 ILE A O 1
ATOM 1177 N N . VAL A 1 145 ? 10.148 -0.500 -7.872 1.00 98.44 145 VAL A N 1
ATOM 1178 C CA . VAL A 1 145 ? 10.800 -1.759 -8.225 1.00 98.44 145 VAL A CA 1
ATOM 1179 C C . VAL A 1 145 ? 12.309 -1.666 -8.032 1.00 98.44 145 VAL A C 1
ATOM 1181 O O . VAL A 1 145 ? 12.962 -0.797 -8.597 1.00 98.44 145 VAL A O 1
ATOM 1184 N N . ASN A 1 146 ? 12.863 -2.629 -7.297 1.00 97.44 146 ASN A N 1
ATOM 1185 C CA . ASN A 1 146 ? 14.291 -2.861 -7.137 1.00 97.44 146 ASN A CA 1
ATOM 1186 C C . ASN A 1 146 ? 14.662 -4.272 -7.622 1.00 97.44 146 ASN A C 1
ATOM 1188 O O . ASN A 1 146 ? 14.393 -5.283 -6.965 1.00 97.44 146 ASN A O 1
ATOM 1192 N N . THR A 1 147 ? 15.332 -4.359 -8.770 1.00 96.88 147 THR A N 1
ATOM 1193 C CA . THR A 1 147 ? 15.835 -5.633 -9.320 1.00 96.88 147 THR A CA 1
ATOM 1194 C C . THR A 1 147 ? 17.305 -5.905 -8.992 1.00 96.88 147 THR A C 1
ATOM 1196 O O . THR A 1 147 ? 17.865 -6.904 -9.462 1.00 96.88 147 THR A O 1
ATOM 1199 N N . GLY A 1 148 ? 17.895 -5.060 -8.142 1.00 95.44 148 GLY A N 1
ATOM 1200 C CA . GLY A 1 148 ? 19.314 -4.975 -7.776 1.00 95.44 148 GLY A CA 1
ATOM 1201 C C . GLY A 1 148 ? 19.898 -3.564 -7.955 1.00 95.44 148 GLY A C 1
ATOM 1202 O O . GLY A 1 148 ? 20.993 -3.284 -7.462 1.00 95.44 148 GLY A O 1
ATOM 1203 N N . ASP A 1 149 ? 19.152 -2.683 -8.618 1.00 93.50 149 ASP A N 1
ATOM 1204 C CA . ASP A 1 149 ? 19.491 -1.315 -9.009 1.00 93.50 149 ASP A CA 1
ATOM 1205 C C . ASP A 1 149 ? 19.480 -0.300 -7.861 1.00 93.50 149 ASP A C 1
ATOM 1207 O O . ASP A 1 149 ? 20.105 0.756 -7.989 1.00 93.50 149 ASP A O 1
ATOM 1211 N N . GLN A 1 150 ? 18.908 -0.635 -6.702 1.00 93.19 150 GLN A N 1
ATOM 1212 C CA . GLN A 1 150 ? 19.021 0.209 -5.506 1.00 93.19 150 GLN A CA 1
ATOM 1213 C C . GLN A 1 150 ? 20.483 0.420 -5.063 1.00 93.19 150 GLN A C 1
ATOM 1215 O O . GLN A 1 150 ? 20.810 1.484 -4.557 1.00 93.19 150 GLN A O 1
ATOM 1220 N N . ASN A 1 151 ? 21.403 -0.532 -5.297 1.00 91.88 151 ASN A N 1
ATOM 1221 C CA . ASN A 1 151 ? 22.836 -0.332 -4.979 1.00 91.88 151 ASN A CA 1
ATOM 1222 C C . ASN A 1 151 ? 23.516 0.733 -5.845 1.00 91.88 151 ASN A C 1
ATOM 1224 O O . ASN A 1 151 ? 24.647 1.131 -5.574 1.00 91.88 151 ASN A O 1
ATOM 1228 N N . THR A 1 152 ? 22.863 1.104 -6.939 1.00 91.81 152 THR A N 1
ATOM 1229 C CA . THR A 1 152 ? 23.303 2.146 -7.859 1.00 91.81 152 THR A CA 1
ATOM 1230 C C . THR A 1 152 ? 22.390 3.359 -7.772 1.00 91.81 152 THR A C 1
ATOM 1232 O O . THR A 1 152 ? 22.342 4.132 -8.723 1.00 91.81 152 THR A O 1
ATOM 1235 N N . ASP A 1 153 ? 21.612 3.487 -6.693 1.00 93.06 153 ASP A N 1
ATOM 1236 C CA . ASP A 1 153 ? 20.622 4.549 -6.513 1.00 93.06 153 ASP A CA 1
ATOM 1237 C C . ASP A 1 153 ? 19.682 4.682 -7.728 1.00 93.06 153 ASP A C 1
ATOM 1239 O O . ASP A 1 153 ? 19.351 5.777 -8.168 1.00 93.06 153 ASP A O 1
ATOM 1243 N N . PHE A 1 154 ? 19.306 3.543 -8.325 1.00 95.31 154 PHE A N 1
ATOM 1244 C CA . PHE A 1 154 ? 18.449 3.436 -9.514 1.00 95.31 154 PHE A CA 1
ATOM 1245 C C . PHE A 1 154 ? 19.007 4.082 -10.801 1.00 95.31 154 PHE A C 1
ATOM 1247 O O . PHE A 1 154 ? 18.325 4.136 -11.823 1.00 95.31 154 PHE A O 1
ATOM 1254 N N . THR A 1 155 ? 20.285 4.476 -10.816 1.00 93.31 155 THR A N 1
ATOM 1255 C CA . THR A 1 155 ? 20.913 5.184 -11.953 1.00 93.31 155 THR A CA 1
ATOM 1256 C C . THR A 1 155 ? 21.097 4.366 -13.227 1.00 93.31 155 THR A C 1
ATOM 1258 O O . THR A 1 155 ? 21.343 4.908 -14.305 1.00 93.31 155 THR A O 1
ATOM 1261 N N . ILE A 1 156 ? 20.932 3.047 -13.146 1.00 93.81 156 ILE A N 1
ATOM 1262 C CA . ILE A 1 156 ? 21.115 2.132 -14.278 1.00 93.81 156 ILE A CA 1
ATOM 1263 C C . ILE A 1 156 ? 19.856 1.944 -15.142 1.00 93.81 156 ILE A C 1
ATOM 1265 O O . ILE A 1 156 ? 19.896 1.189 -16.118 1.00 93.81 156 ILE A O 1
ATOM 1269 N N . ASN A 1 157 ? 18.756 2.638 -14.829 1.00 94.25 157 ASN A N 1
ATOM 1270 C CA . ASN A 1 157 ? 17.480 2.540 -15.551 1.00 94.25 157 ASN A CA 1
ATOM 1271 C C . ASN A 1 157 ? 17.337 3.480 -16.758 1.00 94.25 157 ASN A C 1
ATOM 1273 O O . ASN A 1 157 ? 16.352 3.380 -17.483 1.00 94.25 157 ASN A O 1
ATOM 1277 N N . GLN A 1 158 ? 18.324 4.337 -17.025 1.00 88.94 158 GLN A N 1
ATOM 1278 C CA . GLN A 1 158 ? 18.302 5.301 -18.133 1.00 88.94 158 GLN A CA 1
ATOM 1279 C C . GLN A 1 158 ? 19.544 5.210 -19.036 1.00 88.94 158 GLN A C 1
ATOM 1281 O O . GLN A 1 158 ? 20.349 6.131 -19.152 1.00 88.94 158 GLN A O 1
ATOM 1286 N N . PRO A 1 159 ? 19.783 4.061 -19.680 1.00 81.81 159 PRO A N 1
ATOM 1287 C CA . PRO A 1 159 ? 20.998 3.876 -20.452 1.00 81.81 159 PRO A CA 1
ATOM 1288 C C . PRO A 1 159 ? 20.937 4.679 -21.763 1.00 81.81 159 PRO A C 1
ATOM 1290 O O . PRO A 1 159 ? 20.014 4.487 -22.548 1.00 81.81 159 PRO A O 1
ATOM 1293 N N . PHE A 1 160 ? 21.964 5.505 -22.014 1.00 82.94 160 PHE A N 1
ATOM 1294 C CA . PHE A 1 160 ? 22.324 6.227 -23.260 1.00 82.94 160 PHE A CA 1
ATOM 1295 C C . PHE A 1 160 ? 21.282 7.134 -23.950 1.00 82.94 160 PHE A C 1
ATOM 1297 O O . PHE A 1 160 ? 21.697 8.098 -24.578 1.00 82.94 160 PHE A O 1
ATOM 1304 N N . ALA A 1 161 ? 19.980 6.861 -23.877 1.00 77.56 161 ALA A N 1
ATOM 1305 C CA . ALA A 1 161 ? 18.940 7.649 -24.544 1.00 77.56 161 ALA A CA 1
ATOM 1306 C C . ALA A 1 161 ? 18.492 8.883 -23.735 1.00 77.56 161 ALA A C 1
ATOM 1308 O O . ALA A 1 161 ? 17.838 9.762 -24.286 1.00 77.56 161 ALA A O 1
ATOM 1309 N N . SER A 1 162 ? 18.860 8.965 -22.454 1.00 81.56 162 SER A N 1
ATOM 1310 C CA . SER A 1 162 ? 18.637 10.135 -21.602 1.00 81.56 162 SER A CA 1
ATOM 1311 C C . SER A 1 162 ? 19.650 11.253 -21.879 1.00 81.56 162 SER A C 1
ATOM 1313 O O . SER A 1 162 ? 20.692 11.040 -22.504 1.00 81.56 162 SER A O 1
ATOM 1315 N N . TRP A 1 163 ? 19.373 12.455 -21.368 1.00 78.62 163 TRP A N 1
ATOM 1316 C CA . TRP A 1 163 ? 20.220 13.648 -21.532 1.00 78.62 163 TRP A CA 1
ATOM 1317 C C . TRP A 1 163 ? 21.670 13.481 -21.034 1.00 78.62 163 TRP A C 1
ATOM 1319 O O . TRP A 1 163 ? 22.567 14.187 -21.493 1.00 78.62 163 TRP A O 1
ATOM 1329 N N . ASP A 1 164 ? 21.904 12.556 -20.105 1.00 78.69 164 ASP A N 1
ATOM 1330 C CA . ASP A 1 164 ? 23.203 12.229 -19.510 1.00 78.69 164 ASP A CA 1
ATOM 1331 C C . ASP A 1 164 ? 23.792 10.895 -19.989 1.00 78.69 164 ASP A C 1
ATOM 1333 O O . ASP A 1 164 ? 24.841 10.443 -19.511 1.00 78.69 164 ASP A O 1
ATOM 1337 N N . GLY A 1 165 ? 23.097 10.246 -20.915 1.00 77.62 165 GLY A N 1
ATOM 1338 C CA . GLY A 1 165 ? 23.456 8.951 -21.435 1.00 77.62 165 GLY A CA 1
ATOM 1339 C C . GLY A 1 165 ? 24.828 8.944 -22.117 1.00 77.62 165 GLY A C 1
ATOM 1340 O O . GLY A 1 165 ? 25.217 9.891 -22.799 1.00 77.62 165 GLY A O 1
ATOM 1341 N N . ARG A 1 166 ? 25.580 7.844 -21.965 1.00 77.25 166 ARG A N 1
ATOM 1342 C CA . ARG A 1 166 ? 26.851 7.637 -22.686 1.00 77.25 166 ARG A CA 1
ATOM 1343 C C . ARG A 1 166 ? 26.724 6.514 -23.703 1.00 77.25 166 ARG A C 1
ATOM 1345 O O . ARG A 1 166 ? 26.367 5.398 -23.324 1.00 77.25 166 ARG A O 1
ATOM 1352 N N . ASP A 1 167 ? 27.084 6.776 -24.956 1.00 74.88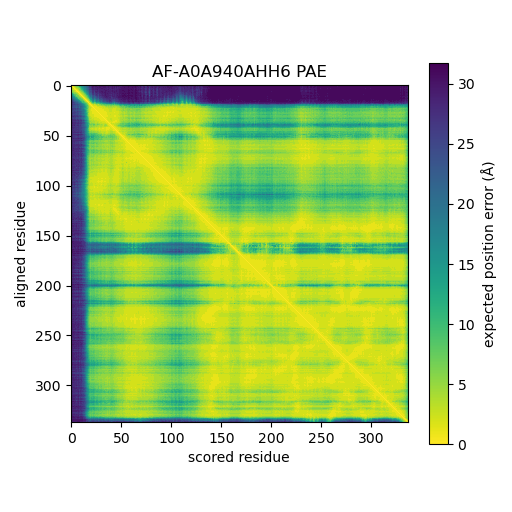 167 ASP A N 1
ATOM 1353 C CA . ASP A 1 167 ? 26.944 5.840 -26.086 1.00 74.88 167 ASP A CA 1
ATOM 1354 C C . ASP A 1 167 ? 27.630 4.471 -25.883 1.00 74.88 167 ASP A C 1
ATOM 1356 O O . ASP A 1 167 ? 27.204 3.449 -26.439 1.00 74.88 167 ASP A O 1
ATOM 1360 N N . ASP A 1 168 ? 28.691 4.418 -25.076 1.00 81.31 168 ASP A N 1
ATOM 1361 C CA . ASP A 1 168 ? 29.439 3.201 -24.748 1.00 81.31 168 ASP A CA 1
ATOM 1362 C C . ASP A 1 168 ? 28.813 2.378 -23.607 1.00 81.31 168 ASP A C 1
ATOM 1364 O O . ASP A 1 168 ? 29.179 1.214 -23.406 1.00 81.31 168 ASP A O 1
ATOM 1368 N N . THR A 1 169 ? 27.818 2.934 -22.909 1.00 84.44 169 THR A N 1
ATOM 1369 C CA . THR A 1 169 ? 27.106 2.270 -21.811 1.00 84.44 169 THR A CA 1
ATOM 1370 C C . THR A 1 169 ? 26.393 1.025 -22.318 1.00 84.44 169 THR A C 1
ATOM 1372 O O . THR A 1 169 ? 25.761 1.024 -23.375 1.00 84.44 169 THR A O 1
ATOM 1375 N N . LYS A 1 170 ? 26.449 -0.060 -21.548 1.00 90.44 170 LYS A N 1
ATOM 1376 C CA . LYS A 1 170 ? 25.607 -1.242 -21.760 1.00 90.44 170 LYS A CA 1
ATOM 1377 C C . LYS A 1 170 ? 24.496 -1.216 -20.725 1.00 90.44 170 LYS A C 1
ATOM 1379 O O . LYS A 1 170 ? 24.757 -0.879 -19.580 1.00 90.44 170 LYS A O 1
ATOM 1384 N N . ILE A 1 171 ? 23.290 -1.619 -21.121 1.00 94.50 171 ILE A N 1
ATOM 1385 C CA . ILE A 1 171 ? 22.189 -1.806 -20.169 1.00 94.50 171 ILE A CA 1
ATOM 1386 C C . ILE A 1 171 ? 22.666 -2.787 -19.095 1.00 94.50 171 ILE A C 1
ATOM 1388 O O . ILE A 1 171 ? 23.174 -3.857 -19.441 1.00 94.50 171 ILE A O 1
ATOM 1392 N N . ASP A 1 172 ? 22.550 -2.436 -17.823 1.00 94.75 172 ASP A N 1
ATOM 1393 C CA . ASP A 1 172 ? 22.969 -3.322 -16.741 1.00 94.75 172 ASP A CA 1
ATOM 1394 C C . ASP A 1 172 ? 22.010 -4.524 -16.624 1.00 94.75 172 ASP A C 1
ATOM 1396 O O . ASP A 1 172 ? 20.852 -4.460 -17.042 1.00 94.75 172 ASP A O 1
ATOM 1400 N N . ASP A 1 173 ? 22.494 -5.664 -16.130 1.00 95.19 173 ASP A N 1
ATOM 1401 C CA . ASP A 1 173 ? 21.638 -6.838 -15.946 1.00 95.19 173 ASP A CA 1
ATOM 1402 C C . ASP A 1 173 ? 20.672 -6.706 -14.765 1.00 95.19 173 ASP A C 1
ATOM 1404 O O . ASP A 1 173 ? 19.650 -7.406 -14.777 1.00 95.19 173 ASP A O 1
ATOM 1408 N N . ASP A 1 174 ? 20.964 -5.816 -13.814 1.00 95.62 174 ASP A N 1
ATOM 1409 C CA . ASP A 1 174 ? 20.142 -5.483 -12.650 1.00 95.62 174 ASP A CA 1
ATOM 1410 C C . ASP A 1 174 ? 19.219 -4.275 -12.870 1.00 95.62 174 ASP A C 1
ATOM 1412 O O . ASP A 1 174 ? 18.428 -3.971 -11.983 1.00 95.62 174 ASP A O 1
ATOM 1416 N N . ALA A 1 175 ? 19.238 -3.650 -14.054 1.00 96.31 175 ALA A N 1
ATOM 1417 C CA . ALA A 1 175 ? 18.315 -2.571 -14.405 1.00 96.31 175 ALA A CA 1
ATOM 1418 C C . ALA A 1 175 ? 16.855 -3.062 -14.460 1.00 96.31 175 ALA A C 1
ATOM 1420 O O . ALA A 1 175 ? 16.532 -4.023 -15.181 1.00 96.31 175 ALA A O 1
ATOM 1421 N N . ALA A 1 176 ? 15.957 -2.361 -13.767 1.00 98.00 176 ALA A N 1
ATOM 1422 C CA . ALA A 1 176 ? 14.535 -2.680 -13.708 1.00 98.00 176 ALA A CA 1
ATOM 1423 C C . ALA A 1 176 ? 13.869 -2.605 -15.089 1.00 98.00 176 ALA A C 1
ATOM 1425 O O . ALA A 1 176 ? 13.056 -3.469 -15.428 1.00 98.00 176 ALA A O 1
ATOM 1426 N N . ILE A 1 177 ? 14.288 -1.675 -15.956 1.00 97.62 177 ILE A N 1
ATOM 1427 C CA . ILE A 1 177 ? 13.780 -1.589 -17.338 1.00 97.62 177 ILE A CA 1
ATOM 1428 C C . ILE A 1 177 ? 14.096 -2.845 -18.168 1.00 97.62 177 ILE A C 1
ATOM 1430 O O . ILE A 1 177 ? 13.295 -3.270 -19.005 1.00 97.62 177 ILE A O 1
ATOM 1434 N N . LEU A 1 178 ? 15.239 -3.498 -17.920 1.00 98.19 178 LEU A N 1
ATOM 1435 C CA . LEU A 1 178 ? 15.610 -4.735 -18.606 1.00 98.19 178 LEU A CA 1
ATOM 1436 C C . LEU A 1 178 ? 14.815 -5.918 -18.060 1.00 98.19 178 LEU A C 1
ATOM 1438 O O . LEU A 1 178 ? 14.425 -6.809 -18.822 1.00 98.19 178 LEU A O 1
ATOM 1442 N N . TRP A 1 179 ? 14.583 -5.948 -16.748 1.00 98.50 179 TRP A N 1
ATOM 1443 C CA . TRP A 1 179 ? 13.682 -6.921 -16.142 1.00 98.50 179 TRP A CA 1
ATOM 1444 C C . TRP A 1 179 ? 12.265 -6.795 -16.715 1.00 98.50 179 TRP A C 1
ATOM 1446 O O . TRP A 1 179 ? 11.710 -7.807 -17.155 1.00 98.50 179 TRP A O 1
ATOM 1456 N N . LEU A 1 180 ? 11.724 -5.577 -16.800 1.00 98.69 180 LEU A N 1
ATOM 1457 C CA . LEU A 1 180 ? 10.400 -5.324 -17.360 1.00 98.69 180 LEU A CA 1
ATOM 1458 C C . LEU A 1 180 ? 10.335 -5.726 -18.838 1.00 98.69 180 LEU A C 1
ATOM 1460 O O . LEU A 1 180 ? 9.440 -6.470 -19.232 1.00 98.69 180 LEU A O 1
ATOM 1464 N N . ALA A 1 181 ? 11.333 -5.354 -19.646 1.00 98.38 181 ALA A N 1
ATOM 1465 C CA . ALA A 1 181 ? 11.403 -5.764 -21.049 1.00 98.38 181 ALA A CA 1
ATOM 1466 C C . ALA A 1 181 ? 11.373 -7.292 -21.218 1.00 98.38 181 ALA A C 1
ATOM 1468 O O . ALA A 1 181 ? 10.661 -7.807 -22.083 1.00 98.38 181 ALA A O 1
ATOM 1469 N N . ARG A 1 182 ? 12.078 -8.034 -20.351 1.00 98.38 182 ARG A N 1
ATOM 1470 C CA . ARG A 1 182 ? 12.035 -9.506 -20.331 1.00 98.38 182 ARG A CA 1
ATOM 1471 C C . ARG A 1 182 ? 10.653 -10.037 -19.963 1.00 98.38 182 ARG A C 1
ATOM 1473 O O . ARG A 1 182 ? 10.207 -10.988 -20.605 1.00 98.38 182 ARG A O 1
ATOM 1480 N N . GLN A 1 183 ? 9.969 -9.435 -18.984 1.00 98.06 183 GLN A N 1
ATOM 1481 C CA . GLN A 1 183 ? 8.579 -9.790 -18.671 1.00 98.06 183 GLN A CA 1
ATOM 1482 C C . GLN A 1 183 ? 7.691 -9.613 -19.903 1.00 98.06 183 GLN A C 1
ATOM 1484 O O . GLN A 1 183 ? 6.943 -10.528 -20.235 1.00 98.06 183 GLN A O 1
ATOM 1489 N N . GLN A 1 184 ? 7.866 -8.520 -20.648 1.00 98.00 184 GLN A N 1
ATOM 1490 C CA . GLN A 1 184 ? 7.103 -8.202 -21.859 1.00 98.00 184 GLN A CA 1
ATOM 1491 C C . GLN A 1 184 ? 7.492 -9.038 -23.097 1.00 98.00 184 GLN A C 1
ATOM 1493 O O . GLN A 1 184 ? 6.792 -9.014 -24.102 1.00 98.00 184 GLN A O 1
ATOM 1498 N N . GLY A 1 185 ? 8.528 -9.883 -23.013 1.00 97.56 185 GLY A N 1
ATOM 1499 C CA . GLY A 1 185 ? 8.934 -10.805 -24.087 1.00 97.56 185 GLY A CA 1
ATOM 1500 C C . GLY A 1 185 ? 10.110 -10.325 -24.939 1.00 97.56 185 GLY A C 1
ATOM 1501 O O . GLY A 1 185 ? 10.469 -10.980 -25.917 1.00 97.56 185 GLY A O 1
ATOM 1502 N N . TYR A 1 186 ? 10.754 -9.226 -24.553 1.00 97.81 186 TYR A N 1
ATOM 1503 C CA . TYR A 1 186 ? 11.908 -8.665 -25.244 1.00 97.81 186 TYR A CA 1
ATOM 1504 C C . TYR A 1 186 ? 13.212 -9.047 -24.543 1.00 97.81 186 TYR A C 1
ATOM 1506 O O . TYR A 1 186 ? 13.310 -9.133 -23.320 1.00 97.81 186 TYR A O 1
ATOM 1514 N N . ASN A 1 187 ? 14.261 -9.276 -25.328 1.00 96.81 187 ASN A N 1
ATOM 1515 C CA . ASN A 1 187 ? 15.598 -9.520 -24.795 1.00 96.81 187 ASN A CA 1
ATOM 1516 C C . ASN A 1 187 ? 16.422 -8.222 -24.747 1.00 96.81 187 ASN A C 1
ATOM 1518 O O . ASN A 1 187 ? 16.048 -7.194 -25.310 1.00 96.81 187 ASN A O 1
ATOM 1522 N N . LYS A 1 188 ? 17.596 -8.294 -24.112 1.00 96.88 188 LYS A N 1
ATOM 1523 C CA . LYS A 1 188 ? 18.524 -7.163 -23.963 1.00 96.88 188 LYS A CA 1
ATOM 1524 C C . LYS A 1 188 ? 18.925 -6.533 -25.298 1.00 96.88 188 LYS A C 1
ATOM 1526 O O . LYS A 1 188 ? 19.063 -5.319 -25.374 1.00 96.88 188 LYS A O 1
ATOM 1531 N N . SER A 1 189 ? 19.097 -7.338 -26.349 1.00 95.56 189 SER A N 1
ATOM 1532 C CA . SER A 1 189 ? 19.446 -6.830 -27.680 1.00 95.56 189 SER A CA 1
ATOM 1533 C C . SER A 1 189 ? 18.286 -6.056 -28.305 1.00 95.56 189 SER A C 1
ATOM 1535 O O . SER A 1 189 ? 18.519 -4.978 -28.841 1.00 95.56 189 SER A O 1
ATOM 1537 N N . GLY A 1 190 ? 17.054 -6.559 -28.185 1.00 95.69 190 GLY A N 1
ATOM 1538 C CA . GLY A 1 190 ? 15.844 -5.868 -28.632 1.00 95.69 190 GLY A CA 1
ATOM 1539 C C . GLY A 1 190 ? 15.658 -4.528 -27.925 1.00 95.69 190 GLY A C 1
ATOM 1540 O O . GLY A 1 190 ? 15.520 -3.510 -28.595 1.00 95.69 190 GLY A O 1
ATOM 1541 N N . LEU A 1 191 ? 15.772 -4.512 -26.592 1.00 96.56 191 LEU A N 1
ATOM 1542 C CA . LEU A 1 191 ? 15.725 -3.274 -25.808 1.00 96.56 191 LEU A CA 1
ATOM 1543 C C . LEU A 1 191 ? 16.850 -2.305 -26.206 1.00 96.56 191 LEU A C 1
ATOM 1545 O O . LEU A 1 191 ? 16.598 -1.130 -26.433 1.00 96.56 191 LEU A O 1
ATOM 1549 N N . THR A 1 192 ? 18.083 -2.798 -26.367 1.00 95.38 192 THR A N 1
ATOM 1550 C CA . THR A 1 192 ? 19.224 -1.961 -26.782 1.00 95.38 192 THR A CA 1
ATOM 1551 C C . THR A 1 192 ? 18.986 -1.318 -28.145 1.00 95.38 192 THR A C 1
ATOM 1553 O O . THR A 1 192 ? 19.247 -0.132 -28.307 1.00 95.38 192 THR A O 1
ATOM 1556 N N . LYS A 1 193 ? 18.481 -2.074 -29.126 1.00 94.81 193 LYS A N 1
ATOM 1557 C CA . LYS A 1 193 ? 18.163 -1.544 -30.460 1.00 94.81 193 LYS A CA 1
ATOM 1558 C C . LYS A 1 193 ? 17.054 -0.495 -30.408 1.00 94.81 193 LYS A C 1
ATOM 1560 O O . LYS A 1 193 ? 17.178 0.534 -31.066 1.00 94.81 193 LYS A O 1
ATOM 1565 N N . ALA A 1 194 ? 16.018 -0.726 -29.604 1.00 95.25 194 ALA A N 1
ATOM 1566 C CA . ALA A 1 194 ? 14.942 0.239 -29.416 1.00 95.25 194 ALA A CA 1
ATOM 1567 C C . ALA A 1 194 ? 15.453 1.546 -28.803 1.00 95.25 194 ALA A C 1
ATOM 1569 O O . ALA A 1 194 ? 15.233 2.604 -29.380 1.00 95.25 194 ALA A O 1
ATOM 1570 N N . LEU A 1 195 ? 16.192 1.466 -27.695 1.00 93.81 195 LEU A N 1
ATOM 1571 C CA . LEU A 1 195 ? 16.674 2.649 -26.985 1.00 93.81 195 LEU A CA 1
ATOM 1572 C C . LEU A 1 195 ? 17.783 3.392 -27.753 1.00 93.81 195 LEU A C 1
ATOM 1574 O O . LEU A 1 195 ? 17.811 4.613 -27.772 1.00 93.81 195 LEU A O 1
ATOM 1578 N N . ARG A 1 196 ? 18.707 2.670 -28.404 1.00 91.31 196 ARG A N 1
ATOM 1579 C CA . ARG A 1 196 ? 19.899 3.270 -29.034 1.00 91.31 196 ARG A CA 1
ATOM 1580 C C . ARG A 1 196 ? 19.670 3.655 -30.484 1.00 91.31 196 ARG A C 1
ATOM 1582 O O . ARG A 1 196 ? 20.026 4.745 -30.911 1.00 91.31 196 ARG A O 1
ATOM 1589 N N . ASN A 1 197 ? 19.112 2.727 -31.254 1.00 91.25 197 ASN A N 1
ATOM 1590 C CA . ASN A 1 197 ? 18.960 2.882 -32.697 1.00 91.25 197 ASN A CA 1
ATOM 1591 C C . ASN A 1 197 ? 17.556 3.370 -33.071 1.00 91.25 197 ASN A C 1
ATOM 1593 O O . ASN A 1 197 ? 17.267 3.520 -34.256 1.00 91.25 197 ASN A O 1
ATOM 1597 N N . ARG A 1 198 ? 16.670 3.575 -32.081 1.00 92.81 198 ARG A N 1
ATOM 1598 C CA . ARG A 1 198 ? 15.249 3.901 -32.285 1.00 92.81 198 ARG A CA 1
ATOM 1599 C C . ARG A 1 198 ? 14.509 2.826 -33.095 1.00 92.81 198 ARG A C 1
ATOM 1601 O O . ARG A 1 198 ? 13.502 3.085 -33.748 1.00 92.81 198 ARG A O 1
ATOM 1608 N N . GLU A 1 199 ? 15.002 1.587 -33.043 1.00 93.88 199 GLU A N 1
ATOM 1609 C CA . GLU A 1 199 ? 14.444 0.432 -33.748 1.00 93.88 199 GLU A CA 1
ATOM 1610 C C . GLU A 1 199 ? 13.455 -0.324 -32.844 1.00 93.88 199 GLU A C 1
ATOM 1612 O O . GLU A 1 199 ? 13.795 -1.329 -32.217 1.00 93.88 199 GLU A O 1
ATOM 1617 N N . ASN A 1 200 ? 12.210 0.148 -32.776 1.00 88.94 200 ASN A N 1
ATOM 1618 C CA . ASN A 1 200 ? 11.166 -0.446 -31.926 1.00 88.94 200 ASN A CA 1
ATOM 1619 C C . ASN A 1 200 ? 10.388 -1.608 -32.580 1.00 88.94 200 ASN A C 1
ATOM 1621 O O . ASN A 1 200 ? 9.556 -2.226 -31.924 1.00 88.94 200 ASN A O 1
ATOM 1625 N N . GLN A 1 201 ? 10.641 -1.923 -33.858 1.00 85.88 201 GLN A N 1
ATOM 1626 C CA . GLN A 1 201 ? 9.986 -3.018 -34.602 1.00 85.88 201 GLN A CA 1
ATOM 1627 C C . GLN A 1 201 ? 8.440 -2.966 -34.571 1.00 85.88 201 GLN A C 1
ATOM 1629 O O . GLN A 1 201 ? 7.783 -3.998 -34.685 1.00 85.88 201 GLN A O 1
ATOM 1634 N N . GLY A 1 202 ? 7.847 -1.776 -34.404 1.00 89.25 202 GLY A N 1
ATOM 1635 C CA . GLY A 1 202 ? 6.394 -1.600 -34.283 1.00 89.25 202 GLY A CA 1
ATOM 1636 C C . GLY A 1 202 ? 5.805 -1.995 -32.921 1.00 89.25 202 GLY A C 1
ATOM 1637 O O . GLY A 1 202 ? 4.585 -1.976 -32.765 1.00 89.25 202 GLY A O 1
ATOM 1638 N N . SER A 1 203 ? 6.640 -2.340 -31.935 1.00 96.38 203 SER A N 1
ATOM 1639 C CA . SER A 1 203 ? 6.216 -2.601 -30.557 1.00 96.38 203 SER A CA 1
ATOM 1640 C C . SER A 1 203 ? 5.811 -1.303 -29.861 1.00 96.38 203 SER A C 1
ATOM 1642 O O . SER A 1 203 ? 6.596 -0.352 -29.809 1.00 96.38 203 SER A O 1
ATOM 1644 N N . LYS A 1 204 ? 4.603 -1.291 -29.284 1.00 96.75 204 LYS A N 1
ATOM 1645 C CA . LYS A 1 204 ? 4.133 -0.182 -28.445 1.00 96.75 204 LYS A CA 1
ATOM 1646 C C . LYS A 1 204 ? 4.978 -0.067 -27.182 1.00 96.75 204 LYS A C 1
ATOM 1648 O O . LYS A 1 204 ? 5.466 1.021 -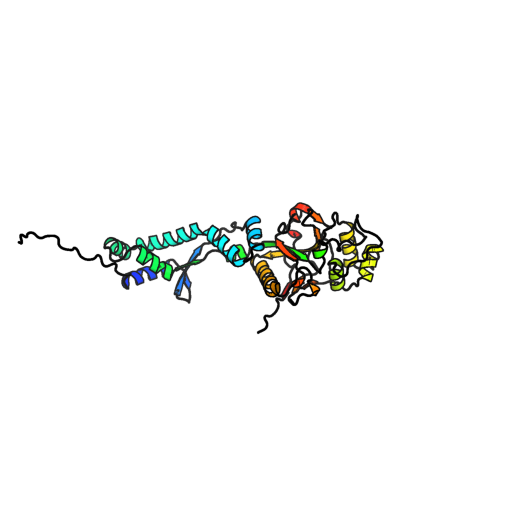26.915 1.00 96.75 204 LYS A O 1
ATOM 1653 N N . PHE A 1 205 ? 5.240 -1.188 -26.507 1.00 98.44 205 PHE A N 1
ATOM 1654 C CA . PHE A 1 205 ? 6.090 -1.229 -25.319 1.00 98.44 205 PHE A CA 1
ATOM 1655 C C . PHE A 1 205 ? 7.493 -0.662 -25.555 1.00 98.44 205 PHE A C 1
ATOM 1657 O O . PHE A 1 205 ? 7.964 0.172 -24.788 1.00 98.44 205 PHE A O 1
ATOM 1664 N N . LEU A 1 206 ? 8.183 -1.086 -26.620 1.00 98.06 206 LEU A N 1
ATOM 1665 C CA . LEU A 1 206 ? 9.536 -0.588 -26.892 1.00 98.06 206 LEU A CA 1
ATOM 1666 C C . LEU A 1 206 ? 9.535 0.893 -27.286 1.00 98.06 206 LEU A C 1
ATOM 1668 O O . LEU A 1 206 ? 10.480 1.606 -26.954 1.00 98.06 206 LEU A O 1
ATOM 1672 N N . ALA A 1 207 ? 8.497 1.353 -27.991 1.00 97.56 207 ALA A N 1
ATOM 1673 C CA . ALA A 1 207 ? 8.349 2.758 -28.354 1.00 97.56 207 ALA A CA 1
ATOM 1674 C C . ALA A 1 207 ? 8.079 3.640 -27.126 1.00 97.56 207 ALA A C 1
ATOM 1676 O O . ALA A 1 207 ? 8.739 4.664 -26.967 1.00 97.56 207 ALA A O 1
ATOM 1677 N N . SER A 1 208 ? 7.169 3.229 -26.240 1.00 98.31 208 SER A N 1
ATOM 1678 C CA . SER A 1 208 ? 6.885 3.957 -25.002 1.00 98.31 208 SER A CA 1
ATOM 1679 C C . SER A 1 208 ? 8.054 3.903 -24.024 1.00 98.31 208 SER A C 1
ATOM 1681 O O . SER A 1 208 ? 8.353 4.906 -23.400 1.00 98.31 208 SER A O 1
ATOM 1683 N N . MET A 1 209 ? 8.776 2.780 -23.933 1.00 97.88 209 MET A N 1
ATOM 1684 C CA . MET A 1 209 ? 9.987 2.672 -23.109 1.00 97.88 209 MET A CA 1
ATOM 1685 C C . MET A 1 209 ? 11.091 3.626 -23.588 1.00 97.88 209 MET A C 1
ATOM 1687 O O . MET A 1 209 ? 11.770 4.234 -22.769 1.00 97.88 209 MET A O 1
ATOM 1691 N N . LEU A 1 210 ? 11.273 3.772 -24.907 1.00 96.56 210 LEU A N 1
ATOM 1692 C CA . LEU A 1 210 ? 12.170 4.791 -25.458 1.00 96.56 210 LEU A CA 1
ATOM 1693 C C . LEU A 1 210 ? 11.708 6.191 -25.048 1.00 96.56 210 LEU A C 1
ATOM 1695 O O . LEU A 1 210 ? 12.502 6.932 -24.485 1.00 96.56 210 LEU A O 1
ATOM 1699 N N . SER A 1 211 ? 10.433 6.518 -25.278 1.00 96.44 211 SER A N 1
ATOM 1700 C CA . SER A 1 211 ? 9.869 7.816 -24.892 1.00 96.44 211 SER A CA 1
ATOM 1701 C C . SER A 1 211 ? 10.045 8.096 -23.399 1.00 96.44 211 SER A C 1
ATOM 1703 O O . SER A 1 211 ? 10.379 9.214 -23.025 1.00 96.44 211 SER A O 1
ATOM 1705 N N . GLU A 1 212 ? 9.874 7.083 -22.549 1.00 97.25 212 GLU A N 1
ATOM 1706 C CA . GLU A 1 212 ? 10.059 7.212 -21.110 1.00 97.25 212 GLU A CA 1
ATOM 1707 C C . GLU A 1 212 ? 11.498 7.615 -20.769 1.00 97.25 212 GLU A C 1
ATOM 1709 O O . GLU A 1 212 ? 11.726 8.625 -20.110 1.00 97.25 212 GLU A O 1
ATOM 1714 N N . VAL A 1 213 ? 12.473 6.850 -21.274 1.00 95.44 213 VAL A N 1
ATOM 1715 C CA . VAL A 1 213 ? 13.902 7.056 -20.995 1.00 95.44 213 VAL A CA 1
ATOM 1716 C C . VAL A 1 213 ? 14.426 8.364 -21.594 1.00 95.44 213 VAL A C 1
ATOM 1718 O O . VAL A 1 213 ? 15.270 9.011 -20.984 1.00 95.44 213 VAL A O 1
ATOM 1721 N N . GLU A 1 214 ? 13.953 8.774 -22.772 1.00 94.44 214 GLU A N 1
ATOM 1722 C CA . GLU A 1 214 ? 14.394 10.025 -23.409 1.00 94.44 214 GLU A CA 1
ATOM 1723 C C . GLU A 1 214 ? 13.959 11.276 -22.647 1.00 94.44 214 GLU A C 1
ATOM 1725 O O . GLU A 1 214 ? 14.618 12.311 -22.738 1.00 94.44 214 GLU A O 1
ATOM 1730 N N . ASN A 1 215 ? 12.853 11.186 -21.908 1.00 94.81 215 ASN A N 1
ATOM 1731 C CA . ASN A 1 215 ? 12.236 12.326 -21.238 1.00 94.81 215 ASN A CA 1
ATOM 1732 C C . ASN A 1 215 ? 12.483 12.348 -19.725 1.00 94.81 215 ASN A C 1
ATOM 1734 O O . ASN A 1 215 ? 11.933 13.211 -19.043 1.00 94.81 215 ASN A O 1
ATOM 1738 N N . VAL A 1 216 ? 13.327 11.458 -19.191 1.00 93.81 216 VAL A N 1
ATOM 1739 C CA . VAL A 1 216 ? 13.788 11.593 -17.804 1.00 93.81 216 VAL A CA 1
ATOM 1740 C C . VAL A 1 216 ? 14.635 12.851 -17.641 1.00 93.81 216 VAL A C 1
ATOM 1742 O O . VAL A 1 216 ? 15.400 13.228 -18.528 1.00 93.81 216 VAL A O 1
ATOM 1745 N N . THR A 1 217 ? 14.532 13.495 -16.483 1.00 90.06 217 THR A N 1
ATOM 1746 C CA . THR A 1 217 ? 15.216 14.771 -16.197 1.00 90.06 217 THR A CA 1
ATOM 1747 C C . THR A 1 217 ? 16.215 14.688 -15.042 1.00 90.06 217 THR A C 1
ATOM 1749 O O . THR A 1 217 ? 16.902 15.662 -14.740 1.00 90.06 217 THR A O 1
ATOM 1752 N N . THR A 1 218 ? 16.366 13.511 -14.437 1.00 91.75 218 THR A N 1
ATOM 1753 C CA . THR A 1 218 ? 17.306 13.234 -13.338 1.00 91.75 218 THR A CA 1
ATOM 1754 C C . THR A 1 218 ? 18.081 11.950 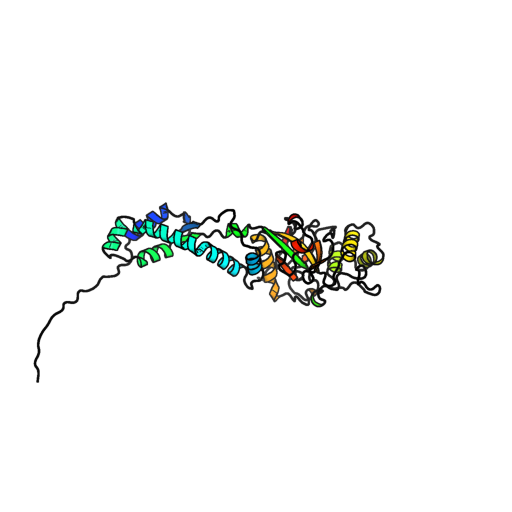-13.602 1.00 91.75 218 THR A C 1
ATOM 1756 O O . THR A 1 218 ? 17.980 11.391 -14.691 1.00 91.75 218 THR A O 1
ATOM 1759 N N . HIS A 1 219 ? 18.886 11.507 -12.633 1.00 88.81 219 HIS A N 1
ATOM 1760 C CA . HIS A 1 219 ? 19.679 10.286 -12.740 1.00 88.81 219 HIS A CA 1
ATOM 1761 C C . HIS A 1 219 ? 19.142 9.120 -11.915 1.00 88.81 219 HIS A C 1
ATOM 1763 O O . HIS A 1 219 ? 19.434 7.989 -12.266 1.00 88.81 219 HIS A O 1
ATOM 1769 N N . MET A 1 220 ? 18.377 9.345 -10.843 1.00 93.75 220 MET A N 1
ATOM 1770 C CA . MET A 1 220 ? 17.997 8.302 -9.874 1.00 93.75 220 MET A CA 1
ATOM 1771 C C . MET A 1 220 ? 16.599 7.742 -10.162 1.00 93.75 220 MET A C 1
ATOM 1773 O O . MET A 1 220 ? 15.731 7.673 -9.296 1.00 93.75 220 MET A O 1
ATOM 1777 N N . ASN A 1 221 ? 16.364 7.382 -11.420 1.00 95.38 221 ASN A N 1
ATOM 1778 C CA . ASN A 1 221 ? 15.041 7.023 -11.909 1.00 95.38 221 ASN A CA 1
ATOM 1779 C C . ASN A 1 221 ? 14.686 5.563 -11.606 1.00 95.38 221 ASN A C 1
ATOM 1781 O O . ASN A 1 221 ? 15.237 4.635 -12.198 1.00 95.38 221 ASN A O 1
ATOM 1785 N N . ALA A 1 222 ? 13.730 5.345 -10.708 1.00 97.62 222 ALA A N 1
ATOM 1786 C CA . ALA A 1 222 ? 13.234 4.024 -10.353 1.00 97.62 222 ALA A CA 1
ATOM 1787 C C . ALA A 1 222 ? 11.992 3.655 -11.174 1.00 97.62 222 ALA A C 1
ATOM 1789 O O . ALA A 1 222 ? 11.079 4.463 -11.354 1.00 97.62 222 ALA A O 1
ATOM 1790 N N . LEU A 1 223 ? 11.932 2.407 -11.649 1.00 98.62 223 LEU A N 1
ATOM 1791 C CA . LEU A 1 223 ? 10.714 1.884 -12.265 1.00 98.62 223 LEU A CA 1
ATOM 1792 C C . LEU A 1 223 ? 9.610 1.807 -11.206 1.00 98.62 223 LEU A C 1
ATOM 1794 O O . LEU A 1 223 ? 9.775 1.132 -10.190 1.00 98.62 223 LEU A O 1
ATOM 1798 N N . THR A 1 224 ? 8.484 2.456 -11.474 1.00 98.69 224 THR A N 1
ATOM 1799 C CA . THR A 1 224 ? 7.383 2.603 -10.522 1.00 98.69 224 THR A CA 1
ATOM 1800 C C . THR A 1 224 ? 6.054 2.269 -11.186 1.00 98.69 224 THR A C 1
ATOM 1802 O O . THR A 1 224 ? 5.801 2.693 -12.313 1.00 98.69 224 THR A O 1
ATOM 1805 N N . PHE A 1 225 ? 5.213 1.502 -10.491 1.00 98.81 225 PHE A N 1
ATOM 1806 C CA . PHE A 1 225 ? 3.821 1.237 -10.868 1.00 98.81 225 PHE A CA 1
ATOM 1807 C C . PHE A 1 225 ? 2.879 1.998 -9.937 1.00 98.81 225 PHE A C 1
ATOM 1809 O O . PHE A 1 225 ? 3.107 2.018 -8.725 1.00 98.81 225 PHE A O 1
ATOM 1816 N N . LEU A 1 226 ? 1.827 2.592 -10.496 1.00 98.62 226 LEU A N 1
ATOM 1817 C CA . LEU A 1 226 ? 0.859 3.396 -9.752 1.00 98.62 226 LEU A CA 1
ATOM 1818 C C . LEU A 1 226 ? -0.419 2.599 -9.519 1.00 98.62 226 LEU A C 1
ATOM 1820 O O . LEU A 1 226 ? -1.117 2.238 -10.468 1.00 98.62 226 LEU A O 1
ATOM 1824 N N . ALA A 1 227 ? -0.719 2.326 -8.255 1.00 98.31 227 ALA A N 1
ATOM 1825 C CA . ALA A 1 227 ? -1.883 1.555 -7.847 1.00 98.31 227 ALA A CA 1
ATOM 1826 C C . ALA A 1 227 ? -2.777 2.367 -6.914 1.00 98.31 227 ALA A C 1
ATOM 1828 O O . ALA A 1 227 ? -2.293 2.944 -5.944 1.00 98.31 227 ALA A O 1
ATOM 1829 N N . LYS A 1 228 ? -4.079 2.379 -7.184 1.00 98.19 228 LYS A N 1
ATOM 1830 C CA . LYS A 1 228 ? -5.089 2.818 -6.227 1.00 98.19 228 LYS A CA 1
ATOM 1831 C C . LYS A 1 228 ? -5.679 1.578 -5.564 1.00 98.19 228 LYS A C 1
ATOM 1833 O O . LYS A 1 228 ? -6.005 0.623 -6.260 1.00 98.19 228 LYS A O 1
ATOM 1838 N N . MET A 1 229 ? -5.756 1.573 -4.240 1.00 97.56 229 MET A N 1
ATOM 1839 C CA . MET A 1 229 ? -6.281 0.444 -3.463 1.00 97.56 229 MET A CA 1
ATOM 1840 C C . MET A 1 229 ? -6.817 0.930 -2.120 1.00 97.56 229 MET A C 1
ATOM 1842 O O . MET A 1 229 ? -6.420 2.003 -1.673 1.00 97.56 229 MET A O 1
ATOM 1846 N N . THR A 1 230 ? -7.678 0.164 -1.458 1.00 97.38 230 THR A N 1
ATOM 1847 C CA . THR A 1 230 ? -8.116 0.511 -0.095 1.00 97.38 230 THR A CA 1
ATOM 1848 C C . THR A 1 230 ? -7.026 0.227 0.938 1.00 97.38 230 THR A C 1
ATOM 1850 O O . THR A 1 230 ? -6.076 -0.522 0.680 1.00 97.38 230 THR A O 1
ATOM 1853 N N . PHE A 1 231 ? -7.165 0.782 2.140 1.00 96.88 231 PHE A N 1
ATOM 1854 C CA . PHE A 1 231 ? -6.278 0.480 3.265 1.00 96.88 231 PHE A CA 1
ATOM 1855 C C . PHE A 1 231 ? -6.237 -1.030 3.574 1.00 96.88 231 PHE A C 1
ATOM 1857 O O . PHE A 1 231 ? -5.164 -1.608 3.754 1.00 96.88 231 PHE A O 1
ATOM 1864 N N . SER A 1 232 ? -7.393 -1.705 3.527 1.00 97.50 232 SER A N 1
ATOM 1865 C CA . SER A 1 232 ? -7.509 -3.166 3.661 1.00 97.50 232 SER A CA 1
ATOM 1866 C C . SER A 1 232 ? -6.689 -3.923 2.609 1.00 97.50 232 SER A C 1
ATOM 1868 O O . SER A 1 232 ? -6.031 -4.926 2.899 1.00 97.50 232 SER A O 1
ATOM 1870 N N . GLU A 1 233 ? -6.720 -3.472 1.355 1.00 97.69 233 GLU A N 1
ATOM 1871 C CA . GLU A 1 233 ? -5.937 -4.069 0.269 1.00 97.69 233 GLU A CA 1
ATOM 1872 C C . GLU A 1 233 ? -4.439 -3.800 0.420 1.00 97.69 233 GLU A C 1
ATOM 1874 O O . GLU A 1 233 ? -3.626 -4.703 0.188 1.00 97.69 233 GLU A O 1
ATOM 1879 N N . TRP A 1 234 ? -4.075 -2.600 0.871 1.00 97.94 234 TRP A N 1
ATOM 1880 C CA . TRP A 1 234 ? -2.695 -2.258 1.187 1.00 97.94 234 TRP A CA 1
ATOM 1881 C C . TRP A 1 234 ? -2.139 -3.143 2.305 1.00 97.94 234 TRP A C 1
ATOM 1883 O O . TRP A 1 234 ? -1.048 -3.688 2.139 1.00 97.94 234 TRP A O 1
ATOM 1893 N N . PHE A 1 235 ? -2.895 -3.389 3.379 1.00 98.06 235 PHE A N 1
ATOM 1894 C CA . PHE A 1 235 ? -2.488 -4.318 4.436 1.00 98.06 235 PHE A CA 1
ATOM 1895 C C . PHE A 1 235 ? -2.259 -5.737 3.907 1.00 98.06 235 PHE A C 1
ATOM 1897 O O . PHE A 1 235 ? -1.237 -6.352 4.203 1.00 98.06 235 PHE A O 1
ATOM 1904 N N . LYS A 1 236 ? -3.130 -6.246 3.022 1.00 97.50 236 LYS A N 1
ATOM 1905 C CA . LYS A 1 236 ? -2.919 -7.560 2.377 1.00 97.50 236 LYS A CA 1
ATOM 1906 C C . LYS A 1 236 ? -1.610 -7.610 1.582 1.00 97.50 236 LYS A C 1
ATOM 1908 O O . LYS A 1 236 ? -0.934 -8.644 1.570 1.00 97.50 236 LYS A O 1
ATOM 1913 N N . LEU A 1 237 ? -1.250 -6.522 0.897 1.00 97.75 237 LEU A N 1
ATOM 1914 C CA . LEU A 1 237 ? 0.032 -6.401 0.200 1.00 97.75 237 LEU A CA 1
ATOM 1915 C C . LEU A 1 237 ? 1.202 -6.307 1.189 1.00 97.75 237 LEU A C 1
ATOM 1917 O O . LEU A 1 237 ? 2.206 -6.999 1.002 1.00 97.75 237 LEU A O 1
ATOM 1921 N N . HIS A 1 238 ? 1.063 -5.492 2.233 1.00 97.12 238 HIS A N 1
ATOM 1922 C CA . HIS A 1 238 ? 2.053 -5.314 3.287 1.00 97.12 238 HIS A CA 1
ATOM 1923 C C . HIS A 1 238 ? 2.379 -6.646 3.972 1.00 97.12 238 HIS A C 1
ATOM 1925 O O . HIS A 1 238 ? 3.536 -7.063 3.965 1.00 97.12 238 HIS A O 1
ATOM 1931 N N . ASP A 1 239 ? 1.369 -7.382 4.434 1.00 96.81 239 ASP A N 1
ATOM 1932 C CA . ASP A 1 239 ? 1.522 -8.687 5.083 1.00 96.81 239 ASP A CA 1
ATOM 1933 C C . ASP A 1 239 ? 2.211 -9.706 4.163 1.00 96.81 239 ASP A C 1
ATOM 1935 O O . ASP A 1 239 ? 3.010 -10.544 4.598 1.00 96.81 239 ASP A O 1
ATOM 1939 N N . ALA A 1 240 ? 1.922 -9.654 2.858 1.00 96.94 240 ALA A N 1
ATOM 1940 C CA . ALA A 1 240 ? 2.572 -10.510 1.873 1.00 96.94 240 ALA A CA 1
ATOM 1941 C C . ALA A 1 240 ? 4.065 -10.173 1.705 1.00 96.94 240 ALA A C 1
ATOM 1943 O O . ALA A 1 240 ? 4.874 -11.092 1.528 1.00 96.94 240 ALA A O 1
ATOM 1944 N N . ILE A 1 241 ? 4.425 -8.885 1.764 1.00 96.25 241 ILE A N 1
ATOM 1945 C CA . ILE A 1 241 ? 5.811 -8.398 1.744 1.00 96.25 241 ILE A CA 1
ATOM 1946 C C . ILE A 1 241 ? 6.532 -8.793 3.036 1.00 96.25 241 ILE A C 1
ATOM 1948 O O . ILE A 1 241 ? 7.604 -9.408 2.971 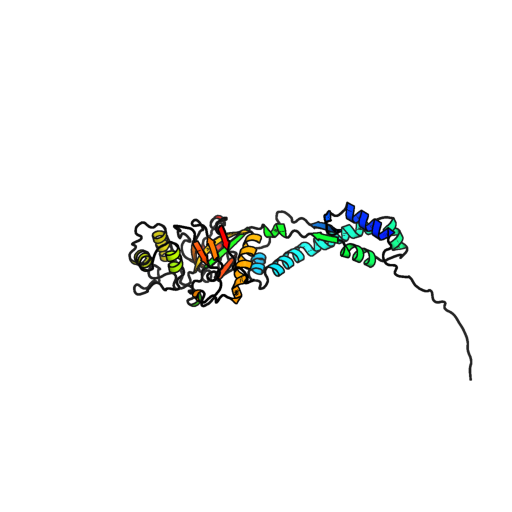1.00 96.25 241 ILE A O 1
ATOM 1952 N N . ASP A 1 242 ? 5.941 -8.498 4.194 1.00 95.00 242 ASP A N 1
ATOM 1953 C CA . ASP A 1 242 ? 6.560 -8.725 5.498 1.00 95.00 242 ASP A CA 1
ATOM 1954 C C . ASP A 1 242 ? 6.832 -10.217 5.753 1.00 95.00 242 ASP A C 1
ATOM 1956 O O . ASP A 1 242 ? 7.943 -10.609 6.128 1.00 95.00 242 ASP A O 1
ATOM 1960 N N . ARG A 1 243 ? 5.896 -11.091 5.353 1.00 94.12 243 ARG A N 1
ATOM 1961 C CA . ARG A 1 243 ? 6.033 -12.555 5.452 1.00 94.12 243 ARG A CA 1
ATOM 1962 C C . ARG A 1 243 ? 7.322 -13.115 4.841 1.00 94.12 243 ARG A C 1
ATOM 1964 O O . ARG A 1 243 ? 7.810 -14.161 5.282 1.00 94.12 243 ARG A O 1
ATOM 1971 N N . GLU A 1 244 ? 7.874 -12.487 3.801 1.00 94.69 244 GLU A N 1
ATOM 1972 C CA . GLU A 1 244 ? 9.151 -12.901 3.205 1.00 94.69 244 GLU A CA 1
ATOM 1973 C C . GLU A 1 244 ? 10.317 -11.927 3.430 1.00 94.69 244 GLU A C 1
ATOM 1975 O O . GLU A 1 244 ? 11.426 -12.214 2.966 1.00 94.69 244 GLU A O 1
ATOM 1980 N N . LYS A 1 245 ? 10.134 -10.859 4.222 1.00 92.75 245 LYS A N 1
ATOM 1981 C CA . LYS A 1 245 ? 11.153 -9.843 4.549 1.00 92.75 245 LYS A CA 1
ATOM 1982 C C . LYS A 1 245 ? 12.444 -10.463 5.075 1.00 92.75 245 LYS A C 1
ATOM 1984 O O . LYS A 1 245 ? 13.510 -10.245 4.506 1.00 92.75 245 LYS A O 1
ATOM 1989 N N . SER A 1 246 ? 12.355 -11.358 6.063 1.00 93.81 246 SER A N 1
ATOM 1990 C CA . SER A 1 246 ? 13.518 -12.067 6.635 1.00 93.81 246 SER A CA 1
ATOM 1991 C C . SER A 1 246 ? 14.232 -13.016 5.655 1.00 93.81 246 SER A C 1
ATOM 1993 O O . SER A 1 246 ? 15.369 -13.436 5.886 1.00 93.81 246 SER A O 1
ATOM 1995 N N . ARG A 1 247 ? 13.579 -13.379 4.543 1.00 93.62 247 ARG A N 1
ATOM 1996 C CA . ARG A 1 247 ? 14.102 -14.282 3.501 1.00 93.62 247 ARG A CA 1
ATOM 1997 C C . ARG A 1 247 ? 14.629 -13.526 2.285 1.00 93.62 247 ARG A C 1
ATOM 1999 O O . ARG A 1 247 ? 15.210 -14.154 1.386 1.00 93.62 247 ARG A O 1
ATOM 2006 N N . ASN A 1 248 ? 14.408 -12.219 2.250 1.00 94.25 248 ASN A N 1
ATOM 2007 C CA . ASN A 1 248 ? 14.761 -11.344 1.158 1.00 94.25 248 ASN A CA 1
ATOM 2008 C C . ASN A 1 248 ? 15.980 -10.499 1.531 1.00 94.25 248 ASN A C 1
ATOM 2010 O O . ASN A 1 248 ? 16.170 -10.088 2.668 1.00 94.25 248 ASN A O 1
ATOM 2014 N N . ASN A 1 249 ? 16.854 -10.283 0.554 1.00 93.19 249 ASN A N 1
ATOM 2015 C CA . ASN A 1 249 ? 17.969 -9.362 0.666 1.00 93.19 249 ASN A CA 1
ATOM 2016 C C . ASN A 1 249 ? 17.681 -8.185 -0.262 1.00 93.19 249 ASN A C 1
ATOM 2018 O O . ASN A 1 249 ? 17.751 -8.347 -1.479 1.00 93.19 249 ASN A O 1
ATOM 2022 N N . GLN A 1 250 ? 17.363 -7.031 0.317 1.00 88.62 250 GLN A N 1
ATOM 2023 C CA . GLN A 1 250 ? 17.022 -5.816 -0.422 1.00 88.62 250 GLN A CA 1
ATOM 2024 C C . GLN A 1 250 ? 18.162 -5.353 -1.347 1.00 88.62 250 GLN A C 1
ATOM 2026 O O . GLN A 1 250 ? 17.925 -4.982 -2.490 1.00 88.62 250 GLN A O 1
ATOM 2031 N N . PHE A 1 251 ? 19.419 -5.476 -0.918 1.00 88.88 251 PHE A N 1
ATOM 2032 C CA . PHE A 1 251 ? 20.577 -5.130 -1.750 1.00 88.88 251 PHE A CA 1
ATOM 2033 C C . PHE A 1 251 ? 20.858 -6.173 -2.835 1.00 88.88 251 PHE A C 1
ATOM 2035 O O . PHE A 1 251 ? 21.448 -5.877 -3.867 1.00 88.88 251 PHE A O 1
ATOM 2042 N N . HIS A 1 252 ? 20.448 -7.424 -2.649 1.00 92.94 252 HIS A N 1
ATOM 2043 C CA . HIS A 1 252 ? 20.638 -8.471 -3.649 1.00 92.94 252 HIS A CA 1
ATOM 2044 C C . HIS A 1 252 ? 19.361 -9.283 -3.873 1.00 92.94 252 HIS A C 1
ATOM 2046 O O . HIS A 1 252 ? 19.350 -10.491 -3.591 1.00 92.94 252 HIS A O 1
ATOM 2052 N N . PRO A 1 253 ? 18.311 -8.682 -4.463 1.00 93.50 253 PRO A N 1
ATOM 2053 C CA . PRO A 1 253 ? 17.000 -9.315 -4.586 1.00 93.50 253 PRO A CA 1
ATOM 2054 C C . PRO A 1 253 ? 17.026 -10.657 -5.325 1.00 93.50 253 PRO A C 1
ATOM 2056 O O . PRO A 1 253 ? 16.264 -11.584 -5.047 1.00 93.50 253 PRO A O 1
ATOM 2059 N N . ARG A 1 254 ? 17.968 -10.830 -6.255 1.00 92.06 254 ARG A N 1
ATOM 2060 C CA . ARG A 1 254 ? 18.161 -12.089 -6.990 1.00 92.06 254 ARG A CA 1
ATOM 2061 C C . ARG A 1 254 ? 18.630 -13.248 -6.109 1.00 92.06 254 ARG A C 1
ATOM 2063 O O . ARG A 1 254 ? 18.316 -14.397 -6.422 1.00 92.06 254 ARG A O 1
ATOM 2070 N N . LYS A 1 255 ? 19.340 -12.959 -5.012 1.00 93.56 255 LYS A N 1
ATOM 2071 C CA . LYS A 1 255 ? 19.805 -13.943 -4.017 1.00 93.56 255 LYS A CA 1
ATOM 2072 C C . LYS A 1 255 ? 18.722 -14.288 -2.986 1.00 93.56 255 LYS A C 1
ATOM 2074 O O . LYS A 1 255 ? 18.880 -15.259 -2.246 1.00 93.56 255 LYS A O 1
ATOM 2079 N N . SER A 1 256 ? 17.624 -13.532 -2.954 1.00 94.38 256 SER A N 1
ATOM 2080 C CA . SER A 1 256 ? 16.504 -13.736 -2.038 1.00 94.38 256 SER A CA 1
ATOM 2081 C C . SER A 1 256 ? 15.818 -15.090 -2.216 1.00 94.38 256 SER A C 1
ATOM 2083 O O . SER A 1 256 ? 15.694 -15.628 -3.328 1.00 94.38 256 SER A O 1
ATOM 2085 N N . LYS A 1 257 ? 15.321 -15.633 -1.102 1.00 94.19 257 LYS A N 1
ATOM 2086 C CA . LYS A 1 257 ? 14.608 -16.917 -1.046 1.00 94.19 257 LYS A CA 1
ATOM 2087 C C . LYS A 1 257 ? 13.086 -16.765 -1.090 1.00 94.19 257 LYS A C 1
ATOM 2089 O O . LYS A 1 257 ? 12.433 -17.781 -1.321 1.00 94.19 257 LYS A O 1
ATOM 2094 N N . GLY A 1 258 ? 12.549 -15.553 -0.924 1.00 94.06 258 GLY A N 1
ATOM 2095 C CA . GLY A 1 258 ? 11.138 -15.242 -1.154 1.00 94.06 258 GLY A CA 1
ATOM 2096 C C . GLY A 1 258 ? 10.687 -15.623 -2.563 1.00 94.06 258 GLY A C 1
ATOM 2097 O O . GLY A 1 258 ? 11.472 -15.598 -3.523 1.00 94.06 258 GLY A O 1
ATOM 2098 N N . ARG A 1 259 ? 9.447 -16.091 -2.675 1.00 94.81 259 ARG A N 1
ATOM 2099 C CA . ARG A 1 259 ? 8.854 -16.605 -3.925 1.00 94.81 259 ARG A CA 1
ATOM 2100 C C . ARG A 1 259 ? 7.441 -16.082 -4.158 1.00 94.81 259 ARG A C 1
ATOM 2102 O O . ARG A 1 259 ? 6.844 -16.466 -5.165 1.00 94.81 259 ARG A O 1
ATOM 2109 N N . GLY A 1 260 ? 6.931 -15.238 -3.264 1.00 97.50 260 GLY A N 1
ATOM 2110 C CA . GLY A 1 260 ? 5.688 -14.529 -3.491 1.00 97.50 260 GLY A CA 1
ATOM 2111 C C . GLY A 1 260 ? 5.811 -13.547 -4.655 1.00 97.50 260 GLY A C 1
ATOM 2112 O O . GLY A 1 260 ? 6.909 -13.167 -5.082 1.00 97.50 260 GLY A O 1
ATOM 2113 N N . TYR A 1 261 ? 4.672 -13.185 -5.222 1.00 98.38 261 TYR A N 1
ATOM 2114 C CA . TYR A 1 261 ? 4.579 -12.252 -6.337 1.00 98.38 261 TYR A CA 1
ATOM 2115 C C . TYR A 1 261 ? 3.182 -11.642 -6.393 1.00 98.38 261 TYR A C 1
ATOM 2117 O O . TYR A 1 261 ? 2.223 -12.225 -5.891 1.00 98.38 261 TYR A O 1
ATOM 2125 N N . ILE A 1 262 ? 3.073 -10.508 -7.068 1.00 98.62 262 ILE A N 1
ATOM 2126 C CA . ILE A 1 262 ? 1.801 -9.912 -7.461 1.00 98.62 262 ILE A CA 1
ATOM 2127 C C . ILE A 1 262 ? 1.653 -9.962 -8.983 1.00 98.62 262 ILE A C 1
ATOM 2129 O O . ILE A 1 262 ? 2.648 -10.066 -9.713 1.00 98.62 262 ILE A O 1
ATOM 2133 N N . ILE A 1 263 ? 0.413 -9.930 -9.461 1.00 98.69 263 ILE A N 1
ATOM 2134 C CA . ILE A 1 263 ? 0.087 -9.757 -10.878 1.00 98.69 263 ILE A CA 1
ATOM 2135 C C . ILE A 1 263 ? -0.459 -8.347 -11.067 1.00 98.69 263 ILE A C 1
ATOM 2137 O O . ILE A 1 263 ? -1.505 -8.017 -10.513 1.00 98.69 263 ILE A O 1
ATOM 2141 N N . LEU A 1 264 ? 0.251 -7.544 -11.852 1.00 98.69 264 LEU A N 1
ATOM 2142 C CA . LEU A 1 264 ? -0.154 -6.198 -12.233 1.00 98.69 264 LEU A CA 1
ATOM 2143 C C . LEU A 1 264 ? -0.864 -6.230 -13.591 1.00 98.69 264 LEU A C 1
ATOM 2145 O O . LEU A 1 264 ? -0.398 -6.924 -14.504 1.00 98.69 264 LEU A O 1
ATOM 2149 N N . ASP A 1 265 ? -1.975 -5.504 -13.728 1.00 98.50 265 ASP A N 1
ATOM 2150 C CA . ASP A 1 265 ? -2.681 -5.357 -15.004 1.00 98.50 265 ASP A CA 1
ATOM 2151 C C . ASP A 1 265 ? -1.772 -4.694 -16.054 1.00 98.50 265 ASP A C 1
ATOM 2153 O O . ASP A 1 265 ? -0.925 -3.853 -15.763 1.00 98.50 265 ASP A O 1
ATOM 2157 N N . LYS A 1 266 ? -1.911 -5.096 -17.316 1.00 97.81 266 LYS A N 1
ATOM 2158 C CA . LYS A 1 266 ? -1.177 -4.474 -18.427 1.00 97.81 266 LYS A CA 1
ATOM 2159 C C . LYS A 1 266 ? -1.511 -2.989 -18.657 1.00 97.81 266 LYS A C 1
ATOM 2161 O O . LYS A 1 266 ? -0.776 -2.313 -19.364 1.00 97.81 266 LYS A O 1
ATOM 2166 N N . ASN A 1 267 ? -2.647 -2.512 -18.165 1.00 97.44 267 ASN A N 1
ATOM 2167 C CA . ASN A 1 267 ? -3.084 -1.128 -18.299 1.00 97.44 267 ASN A CA 1
ATOM 2168 C C . ASN A 1 267 ? -2.623 -0.264 -17.118 1.00 97.44 267 ASN A C 1
ATOM 2170 O O . ASN A 1 267 ? -2.774 0.950 -17.198 1.00 97.44 267 ASN A O 1
ATOM 2174 N N . THR A 1 268 ? -2.020 -0.865 -16.082 1.00 97.94 268 THR A N 1
ATOM 2175 C CA . THR A 1 268 ? -1.468 -0.136 -14.941 1.00 97.94 268 THR A CA 1
ATOM 2176 C C . THR A 1 268 ? -0.466 0.913 -15.410 1.00 97.94 268 THR A C 1
ATOM 2178 O O . THR A 1 268 ? 0.525 0.585 -16.073 1.00 97.94 268 THR A O 1
ATOM 2181 N N . THR A 1 269 ? -0.688 2.164 -15.013 1.00 98.31 269 THR A N 1
ATOM 2182 C CA . THR A 1 269 ? 0.249 3.268 -15.236 1.00 98.31 269 THR A CA 1
ATOM 2183 C C . THR A 1 269 ? 1.605 2.946 -14.615 1.00 98.31 269 THR A C 1
ATOM 2185 O O . THR A 1 269 ? 1.702 2.599 -13.432 1.00 98.31 269 THR A O 1
ATOM 2188 N N . CYS A 1 270 ? 2.671 3.052 -15.406 1.00 98.56 270 CYS A N 1
ATOM 2189 C CA . CYS A 1 270 ? 4.027 2.852 -14.918 1.00 98.56 270 CYS A CA 1
ATOM 2190 C C . CYS A 1 270 ? 5.066 3.622 -15.730 1.00 98.56 270 CYS A C 1
ATOM 2192 O O . CYS A 1 270 ? 4.883 3.913 -16.912 1.00 98.56 270 CYS A O 1
ATOM 2194 N N . GLY A 1 271 ? 6.192 3.906 -15.085 1.00 98.19 271 GLY A N 1
ATOM 2195 C CA . GLY A 1 271 ? 7.302 4.613 -15.703 1.00 98.19 271 GLY A CA 1
ATOM 2196 C C . GLY A 1 271 ? 8.480 4.797 -14.774 1.00 98.19 271 GLY A C 1
ATOM 2197 O O . GLY A 1 271 ? 8.637 4.075 -13.790 1.00 98.19 271 GLY A O 1
ATOM 2198 N N . LEU A 1 272 ? 9.331 5.745 -15.129 1.00 97.81 272 LEU A N 1
ATOM 2199 C CA . LEU A 1 272 ? 10.531 6.107 -14.404 1.00 97.81 272 LEU A CA 1
ATOM 2200 C C . LEU A 1 272 ? 10.247 7.320 -13.522 1.00 97.81 272 LEU A C 1
ATOM 2202 O O . LEU A 1 272 ? 9.806 8.356 -14.004 1.00 97.81 272 LEU A O 1
ATOM 2206 N N . TYR A 1 273 ? 10.511 7.182 -12.230 1.00 97.19 273 TYR A N 1
ATOM 2207 C CA . TYR A 1 273 ? 10.207 8.184 -11.216 1.00 97.19 273 TYR A CA 1
ATOM 2208 C C . TYR A 1 273 ? 11.374 8.319 -10.238 1.00 97.19 273 TYR A C 1
ATOM 2210 O O . TYR A 1 273 ? 11.953 7.323 -9.802 1.00 97.19 273 TYR A O 1
ATOM 2218 N N . ASP A 1 274 ? 11.717 9.557 -9.897 1.00 96.56 274 ASP A N 1
ATOM 2219 C CA . ASP A 1 274 ? 12.770 9.918 -8.956 1.00 96.56 274 ASP A CA 1
ATOM 2220 C C . ASP A 1 274 ? 12.160 10.641 -7.738 1.00 96.56 274 ASP A C 1
ATOM 2222 O O . ASP A 1 274 ? 12.021 11.874 -7.743 1.00 96.56 274 ASP A O 1
ATOM 2226 N N . PRO A 1 275 ? 11.808 9.896 -6.670 1.00 95.50 275 PRO A N 1
ATOM 2227 C CA . PRO A 1 275 ? 11.282 10.477 -5.437 1.00 95.50 275 PRO A CA 1
ATOM 2228 C C . PRO A 1 275 ? 12.288 11.376 -4.710 1.00 95.50 275 PRO A C 1
ATOM 2230 O O . PRO A 1 275 ? 11.883 12.161 -3.856 1.00 95.50 275 PRO A O 1
ATOM 2233 N N . TRP A 1 276 ? 13.590 11.263 -4.984 1.00 94.56 276 TRP A N 1
ATOM 2234 C CA . TRP A 1 276 ? 14.629 11.966 -4.226 1.00 94.56 276 TRP A CA 1
ATOM 2235 C C . TRP A 1 276 ? 14.880 13.369 -4.757 1.00 94.56 276 TRP A C 1
ATOM 2237 O O . TRP A 1 276 ? 15.076 14.294 -3.972 1.00 94.56 276 TRP A O 1
ATOM 2247 N N . ASN A 1 277 ? 14.863 13.526 -6.079 1.00 94.19 277 ASN A N 1
ATOM 2248 C CA . ASN A 1 277 ? 15.105 14.808 -6.740 1.00 94.19 277 ASN A CA 1
ATOM 2249 C C . ASN A 1 277 ? 13.817 15.478 -7.238 1.00 94.19 277 ASN A C 1
ATOM 2251 O O . ASN A 1 277 ? 13.872 16.628 -7.668 1.00 94.19 277 ASN A O 1
ATOM 2255 N N . GLY A 1 278 ? 12.676 14.785 -7.170 1.00 95.06 278 GLY A N 1
ATOM 2256 C CA . GLY A 1 278 ? 11.383 15.343 -7.552 1.00 95.06 278 GLY A CA 1
ATOM 2257 C C . GLY A 1 278 ? 11.231 15.477 -9.059 1.00 95.06 278 GLY A C 1
ATOM 2258 O O . GLY A 1 278 ? 10.933 16.558 -9.561 1.00 95.06 278 GLY A O 1
ATOM 2259 N N . ALA A 1 279 ? 11.470 14.385 -9.784 1.00 94.44 279 ALA A N 1
ATOM 2260 C CA . ALA A 1 279 ? 11.312 14.354 -11.231 1.00 94.44 279 ALA A CA 1
ATOM 2261 C C . ALA A 1 279 ? 11.049 12.928 -11.740 1.00 94.44 279 ALA A C 1
ATOM 2263 O O . ALA A 1 279 ? 10.791 12.011 -10.962 1.00 94.44 279 ALA A O 1
ATOM 2264 N N . GLY A 1 280 ? 11.136 12.738 -13.052 1.00 94.25 280 GLY A N 1
ATOM 2265 C CA . GLY A 1 280 ? 11.039 11.429 -13.680 1.00 94.25 280 GLY A CA 1
ATOM 2266 C C . GLY A 1 280 ? 10.852 11.530 -15.185 1.00 94.25 280 GLY A C 1
ATOM 2267 O O . GLY A 1 280 ? 11.105 12.582 -15.780 1.00 94.25 280 GLY A O 1
ATOM 2268 N N . GLY A 1 281 ? 10.429 10.423 -15.786 1.00 94.81 281 GLY A N 1
ATOM 2269 C CA . GLY A 1 281 ? 9.878 10.368 -17.134 1.00 94.81 281 GLY A CA 1
ATOM 2270 C C . GLY A 1 281 ? 8.372 10.680 -17.148 1.00 94.81 281 GLY A C 1
ATOM 2271 O O . GLY A 1 281 ? 7.823 11.124 -16.142 1.00 94.81 281 GLY A O 1
ATOM 2272 N N . PRO A 1 282 ? 7.690 10.502 -18.288 1.00 95.88 282 PRO A N 1
ATOM 2273 C CA . PRO A 1 282 ? 6.271 10.805 -18.461 1.00 95.88 282 PRO A CA 1
ATOM 2274 C C . PRO A 1 282 ? 5.302 9.829 -17.773 1.00 95.88 282 PRO A C 1
ATOM 2276 O O . PRO A 1 282 ? 4.120 10.148 -17.712 1.00 95.88 282 PRO A O 1
ATOM 2279 N N . LEU A 1 283 ? 5.760 8.687 -17.241 1.00 97.19 283 LEU A N 1
ATOM 2280 C CA . LEU A 1 283 ? 4.911 7.650 -16.630 1.00 97.19 283 LEU A CA 1
ATOM 2281 C C . LEU A 1 283 ? 3.973 6.939 -17.622 1.00 97.19 283 LEU A C 1
ATOM 2283 O O . LEU A 1 283 ? 2.872 6.520 -17.267 1.00 97.19 283 LEU A O 1
ATOM 2287 N N . GLU A 1 284 ? 4.423 6.766 -18.868 1.00 97.19 284 GLU A N 1
ATOM 2288 C CA . GLU A 1 284 ? 3.595 6.276 -19.981 1.00 97.19 284 GLU A CA 1
ATOM 2289 C C . GLU A 1 284 ? 4.133 4.982 -20.620 1.00 97.19 284 GLU A C 1
ATOM 2291 O O . GLU A 1 284 ? 3.918 4.721 -21.810 1.00 97.19 284 GLU A O 1
ATOM 2296 N N . ILE A 1 285 ? 4.834 4.128 -19.864 1.00 98.56 285 ILE A N 1
ATOM 2297 C CA . ILE A 1 285 ? 5.274 2.827 -20.388 1.00 98.56 285 ILE A CA 1
ATOM 2298 C C . ILE A 1 285 ? 4.043 1.947 -20.669 1.00 98.56 285 ILE A C 1
ATOM 2300 O O . ILE A 1 285 ? 3.412 1.405 -19.766 1.00 98.56 285 ILE A O 1
ATOM 2304 N N . ALA A 1 286 ? 3.741 1.725 -21.949 1.00 98.25 286 ALA A N 1
ATOM 2305 C CA . ALA A 1 286 ? 2.649 0.868 -22.394 1.00 98.25 286 ALA A CA 1
ATOM 2306 C C . ALA A 1 286 ? 3.039 -0.617 -22.327 1.00 98.25 286 ALA A C 1
ATOM 2308 O O . ALA A 1 286 ? 3.899 -1.073 -23.080 1.00 98.25 286 ALA A O 1
ATOM 2309 N N . LEU A 1 287 ? 2.390 -1.402 -21.469 1.00 98.50 287 LEU A N 1
ATOM 2310 C CA . LEU A 1 287 ? 2.674 -2.833 -21.336 1.00 98.50 287 LEU A CA 1
ATOM 2311 C C . LEU A 1 287 ? 1.909 -3.647 -22.393 1.00 98.50 287 LEU A C 1
ATOM 2313 O O . LEU A 1 287 ? 0.731 -3.417 -22.662 1.00 98.50 287 LEU A O 1
ATOM 2317 N N . ASP A 1 288 ? 2.563 -4.653 -22.975 1.00 98.00 288 ASP A N 1
ATOM 2318 C CA . ASP A 1 288 ? 1.924 -5.558 -23.939 1.00 98.00 288 ASP A CA 1
ATOM 2319 C C . ASP A 1 288 ? 1.062 -6.626 -23.226 1.00 98.00 288 ASP A C 1
ATOM 2321 O O . ASP A 1 288 ? 0.094 -7.145 -23.794 1.00 98.00 288 ASP A O 1
ATOM 2325 N N . LYS A 1 289 ? 1.406 -6.971 -21.978 1.00 98.12 289 LYS A N 1
ATOM 2326 C CA . LYS A 1 289 ? 0.714 -7.958 -21.131 1.00 98.12 289 LYS A CA 1
ATOM 2327 C C . LYS A 1 289 ? 0.976 -7.725 -19.639 1.00 98.12 289 LYS A C 1
ATOM 2329 O O . LYS A 1 289 ? 1.912 -7.015 -19.273 1.00 98.12 289 LYS A O 1
ATOM 2334 N N . ASP A 1 290 ? 0.170 -8.389 -18.811 1.00 98.69 290 ASP A N 1
ATOM 2335 C CA . ASP A 1 290 ? 0.250 -8.335 -17.350 1.00 98.69 290 ASP A CA 1
ATOM 2336 C C . ASP A 1 290 ? 1.668 -8.629 -16.840 1.00 98.69 290 ASP A C 1
ATOM 2338 O O . ASP A 1 290 ? 2.394 -9.472 -17.387 1.00 98.69 290 ASP A O 1
ATOM 2342 N N . VAL A 1 291 ? 2.056 -7.943 -15.766 1.00 98.75 291 VAL A N 1
ATOM 2343 C CA . VAL A 1 291 ? 3.390 -8.051 -15.173 1.00 98.75 291 VAL A CA 1
ATOM 2344 C C . VAL A 1 291 ? 3.324 -8.905 -13.920 1.00 98.75 291 VAL A C 1
ATOM 2346 O O . VAL A 1 291 ? 2.623 -8.599 -12.963 1.00 98.75 291 VAL A O 1
ATOM 2349 N N . ARG A 1 292 ? 4.122 -9.970 -13.890 1.00 98.56 292 ARG A N 1
ATOM 2350 C CA . ARG A 1 292 ? 4.344 -10.749 -12.674 1.00 98.56 292 ARG A CA 1
ATOM 2351 C C . ARG A 1 292 ? 5.505 -10.136 -11.897 1.00 98.56 292 ARG A C 1
ATOM 2353 O O . ARG A 1 292 ? 6.658 -10.442 -12.204 1.00 98.56 292 ARG A O 1
ATOM 2360 N N . LEU A 1 293 ? 5.213 -9.301 -10.900 1.00 98.62 293 LEU A N 1
ATOM 2361 C CA . LEU A 1 293 ? 6.214 -8.648 -10.050 1.00 98.62 293 LEU A CA 1
ATOM 2362 C C . LEU A 1 293 ? 6.514 -9.517 -8.816 1.00 98.62 293 LEU A C 1
ATOM 2364 O O . LEU A 1 293 ? 5.646 -9.685 -7.962 1.00 98.62 293 LEU A O 1
ATOM 2368 N N . PRO A 1 294 ? 7.718 -10.108 -8.692 1.00 98.25 294 PRO A N 1
ATOM 2369 C CA . PRO A 1 294 ? 8.114 -10.807 -7.473 1.00 98.25 294 PRO A CA 1
ATOM 2370 C C . PRO A 1 294 ? 8.133 -9.857 -6.273 1.00 98.25 294 PRO A C 1
ATOM 2372 O O . PRO A 1 294 ? 8.701 -8.775 -6.381 1.00 98.25 294 PRO A O 1
ATOM 2375 N N . ILE A 1 295 ? 7.619 -10.295 -5.122 1.00 98.06 295 ILE A N 1
ATOM 2376 C CA . ILE A 1 295 ? 7.581 -9.483 -3.890 1.00 98.06 295 ILE A CA 1
ATOM 2377 C C . ILE A 1 295 ? 8.986 -9.038 -3.479 1.00 98.06 295 ILE A C 1
ATOM 2379 O O . ILE A 1 295 ? 9.214 -7.875 -3.182 1.00 98.06 295 ILE A O 1
ATOM 2383 N N . ARG A 1 296 ? 9.974 -9.931 -3.587 1.00 97.19 296 ARG A N 1
ATOM 2384 C CA . ARG A 1 296 ? 11.396 -9.603 -3.394 1.00 97.19 296 ARG A CA 1
ATOM 2385 C C . ARG A 1 296 ? 11.944 -8.443 -4.241 1.00 97.19 296 ARG A C 1
ATOM 2387 O O . ARG A 1 296 ? 13.053 -8.018 -3.951 1.00 97.19 296 ARG A O 1
ATOM 2394 N N . PHE A 1 297 ? 11.267 -8.034 -5.319 1.00 98.31 297 PHE A N 1
ATOM 2395 C CA . PHE A 1 297 ? 11.654 -6.897 -6.165 1.00 98.31 297 PHE A CA 1
ATOM 2396 C C . PHE A 1 297 ? 10.896 -5.611 -5.816 1.00 98.31 297 PHE A C 1
ATOM 2398 O O . PHE A 1 297 ? 11.104 -4.606 -6.481 1.00 98.31 297 PHE A O 1
ATOM 2405 N N . ILE A 1 298 ? 10.025 -5.616 -4.810 1.00 97.81 298 ILE A N 1
ATOM 2406 C CA . ILE A 1 298 ? 9.375 -4.406 -4.306 1.00 97.81 298 ILE A CA 1
ATOM 2407 C C . ILE A 1 298 ? 10.348 -3.746 -3.321 1.00 97.81 298 ILE A C 1
ATOM 2409 O O . ILE A 1 298 ? 10.672 -4.341 -2.295 1.00 97.81 298 ILE A O 1
ATOM 2413 N N . ASP A 1 299 ? 10.844 -2.547 -3.643 1.00 96.00 299 ASP A N 1
ATOM 2414 C CA . ASP A 1 299 ? 11.584 -1.713 -2.680 1.00 96.00 299 ASP A CA 1
ATOM 2415 C C . ASP A 1 299 ? 10.625 -1.137 -1.642 1.00 96.00 299 ASP A C 1
ATOM 2417 O O . ASP A 1 299 ? 10.861 -1.220 -0.440 1.00 96.00 299 ASP A O 1
ATOM 2421 N N . SER A 1 300 ? 9.531 -0.558 -2.131 1.00 95.31 300 SER A N 1
ATOM 2422 C CA . SER A 1 300 ? 8.477 0.033 -1.317 1.00 95.31 300 SER A CA 1
ATOM 2423 C C . SER A 1 300 ? 7.147 0.003 -2.065 1.00 95.31 300 SER A C 1
ATOM 2425 O O . SER A 1 300 ? 7.104 0.024 -3.294 1.00 95.31 300 SER A O 1
ATOM 2427 N N . ALA A 1 301 ? 6.066 -0.076 -1.294 1.00 97.06 301 ALA A N 1
ATOM 2428 C CA . ALA A 1 301 ? 4.686 0.076 -1.741 1.00 97.06 301 ALA A CA 1
ATOM 2429 C C . ALA A 1 301 ? 4.022 1.059 -0.774 1.00 97.06 301 ALA A C 1
ATOM 2431 O O . ALA A 1 301 ? 3.319 0.667 0.156 1.00 97.06 301 ALA A O 1
ATOM 2432 N N . TRP A 1 302 ? 4.378 2.332 -0.915 1.00 96.06 302 TRP A N 1
ATOM 2433 C CA . TRP A 1 302 ? 4.006 3.388 0.025 1.00 96.06 302 TRP A CA 1
ATOM 2434 C C . TRP A 1 302 ? 3.061 4.396 -0.629 1.00 96.06 302 TRP A C 1
ATOM 2436 O O . TRP A 1 302 ? 3.074 4.510 -1.858 1.00 96.06 302 TRP A O 1
ATOM 2446 N N . PRO A 1 303 ? 2.272 5.133 0.174 1.00 96.69 303 PRO A N 1
ATOM 2447 C CA . PRO A 1 303 ? 1.476 6.252 -0.310 1.00 96.69 303 PRO A CA 1
ATOM 2448 C C . PRO A 1 303 ? 2.313 7.239 -1.124 1.00 96.69 303 PRO A C 1
ATOM 2450 O O . PRO A 1 303 ? 3.518 7.377 -0.884 1.00 96.69 303 PRO A O 1
ATOM 2453 N N . ASP A 1 304 ? 1.689 7.938 -2.068 1.00 97.00 304 ASP A N 1
ATOM 2454 C CA . ASP A 1 304 ? 2.353 8.981 -2.843 1.00 97.00 304 ASP A CA 1
ATOM 2455 C C . ASP A 1 304 ? 2.982 10.048 -1.926 1.00 97.00 304 ASP A C 1
ATOM 2457 O O . ASP A 1 304 ? 2.436 10.405 -0.883 1.00 97.00 304 ASP A O 1
ATOM 2461 N N . GLY A 1 305 ? 4.197 10.491 -2.260 1.00 93.81 305 GLY A N 1
ATOM 2462 C CA . GLY A 1 305 ? 5.040 11.308 -1.368 1.00 93.81 305 GLY A CA 1
ATOM 2463 C C . GLY A 1 305 ? 5.679 10.536 -0.199 1.00 93.81 305 GLY A C 1
ATOM 2464 O O . GLY A 1 305 ? 6.536 11.045 0.525 1.00 93.81 305 GLY A O 1
ATOM 2465 N N . GLY A 1 306 ? 5.358 9.255 -0.028 1.00 92.75 306 GLY A N 1
ATOM 2466 C CA . GLY A 1 306 ? 5.880 8.435 1.059 1.00 92.75 306 GLY A CA 1
ATOM 2467 C C . GLY A 1 306 ? 7.369 8.110 0.947 1.00 92.75 306 GLY A C 1
ATOM 2468 O O . GLY A 1 306 ? 8.002 7.793 1.956 1.00 92.75 306 GLY A O 1
ATOM 2469 N N . ARG A 1 307 ? 7.974 8.228 -0.239 1.00 91.25 307 ARG A N 1
ATOM 2470 C CA . ARG A 1 307 ? 9.419 8.018 -0.462 1.00 91.25 307 ARG A CA 1
ATOM 2471 C C . ARG A 1 307 ? 10.203 9.319 -0.686 1.00 91.25 307 ARG A C 1
ATOM 2473 O O . ARG A 1 307 ? 11.420 9.255 -0.832 1.00 91.25 307 ARG A O 1
ATOM 2480 N N . GLY A 1 308 ? 9.541 10.477 -0.673 1.00 94.19 308 GLY A N 1
ATOM 2481 C CA . GLY A 1 308 ? 10.139 11.772 -0.996 1.00 94.19 308 GLY A CA 1
ATOM 2482 C C . GLY A 1 308 ? 9.131 12.695 -1.678 1.00 94.19 308 GLY A C 1
ATOM 2483 O O . GLY A 1 308 ? 8.015 12.845 -1.198 1.00 94.19 308 GLY A O 1
ATOM 2484 N N . TYR A 1 309 ? 9.511 13.312 -2.793 1.00 96.06 309 TYR A N 1
ATOM 2485 C CA . TYR A 1 309 ? 8.616 14.156 -3.586 1.00 96.06 309 TYR A CA 1
ATOM 2486 C C . TYR A 1 309 ? 7.453 13.351 -4.165 1.00 96.06 309 TYR A C 1
ATOM 2488 O O . TYR A 1 309 ? 7.686 12.301 -4.753 1.00 96.06 309 TYR A O 1
ATOM 2496 N N . SER A 1 310 ? 6.220 13.834 -4.028 1.00 95.94 310 SER A N 1
ATOM 2497 C CA . SER A 1 310 ? 5.030 13.145 -4.538 1.00 95.94 310 SER A CA 1
ATOM 2498 C C . SER A 1 310 ? 4.904 13.270 -6.062 1.00 95.94 310 SER A C 1
ATOM 2500 O O . SER A 1 310 ? 5.332 14.260 -6.656 1.00 95.94 310 SER A O 1
ATOM 2502 N N . ILE A 1 311 ? 4.323 12.266 -6.714 1.00 96.50 311 ILE A N 1
ATOM 2503 C CA . ILE A 1 311 ? 3.987 12.315 -8.142 1.00 96.50 311 ILE A CA 1
ATOM 2504 C C . ILE A 1 311 ? 2.883 13.352 -8.377 1.00 96.50 311 ILE A C 1
ATOM 2506 O O . ILE A 1 311 ? 2.933 14.072 -9.376 1.00 96.50 311 ILE A O 1
ATOM 2510 N N . GLU A 1 312 ? 1.931 13.476 -7.447 1.00 95.69 312 GLU A N 1
ATOM 2511 C CA . GLU A 1 312 ? 0.913 14.531 -7.463 1.00 95.69 312 GLU A CA 1
ATOM 2512 C C . GLU A 1 312 ? 1.563 15.916 -7.629 1.00 95.69 312 GLU A C 1
ATOM 2514 O O . GLU A 1 312 ? 1.203 16.655 -8.545 1.00 95.69 312 GLU A O 1
ATOM 2519 N N . ASP A 1 313 ? 2.593 16.224 -6.835 1.00 93.69 313 ASP A N 1
ATOM 2520 C CA . ASP A 1 313 ? 3.283 17.517 -6.867 1.00 93.69 313 ASP A CA 1
ATOM 2521 C C . ASP A 1 313 ? 4.198 17.676 -8.089 1.00 93.69 313 ASP A C 1
ATOM 2523 O O . ASP A 1 313 ? 4.215 18.741 -8.709 1.00 93.69 313 ASP A O 1
ATOM 2527 N N . ILE A 1 314 ? 4.965 16.639 -8.450 1.00 94.56 314 ILE A N 1
ATOM 2528 C CA . ILE A 1 314 ? 5.935 16.706 -9.560 1.00 94.56 314 ILE A CA 1
ATOM 2529 C C . ILE A 1 314 ? 5.225 16.959 -10.889 1.00 94.56 314 ILE A C 1
ATOM 2531 O O . ILE A 1 314 ? 5.686 17.762 -11.703 1.00 94.56 314 ILE A O 1
ATOM 2535 N N . TYR A 1 315 ? 4.108 16.268 -11.115 1.00 94.12 315 TYR A N 1
ATOM 2536 C CA . TYR A 1 315 ? 3.414 16.270 -12.401 1.00 94.12 315 TYR A CA 1
ATOM 2537 C C . TYR A 1 315 ? 2.137 17.114 -12.397 1.00 94.12 315 TYR A C 1
ATOM 2539 O O . TYR A 1 315 ? 1.475 17.200 -13.432 1.00 94.12 315 TYR A O 1
ATOM 2547 N N . ALA A 1 316 ? 1.775 17.723 -11.259 1.00 92.19 316 ALA A N 1
ATOM 2548 C CA . ALA A 1 316 ? 0.441 18.286 -11.033 1.00 92.19 316 ALA A CA 1
ATOM 2549 C C . ALA A 1 316 ? -0.662 17.270 -11.402 1.00 92.19 316 ALA A C 1
ATOM 2551 O O . ALA A 1 316 ? -1.656 17.601 -12.057 1.00 92.19 316 ALA A O 1
ATOM 2552 N N . ALA A 1 317 ? -0.425 16.002 -11.056 1.00 90.88 317 ALA A N 1
ATOM 2553 C CA . ALA A 1 317 ? -1.250 14.885 -11.483 1.00 90.88 317 ALA A CA 1
ATOM 2554 C C . ALA A 1 317 ? -2.550 14.795 -10.678 1.00 90.88 317 ALA A C 1
ATOM 2556 O O . ALA A 1 317 ? -2.622 15.169 -9.513 1.00 90.88 317 ALA A O 1
ATOM 2557 N N . CYS A 1 318 ? -3.590 14.245 -11.302 1.00 91.69 318 CYS A N 1
ATOM 2558 C CA . CYS A 1 318 ? -4.827 13.886 -10.617 1.00 91.69 318 CYS A CA 1
ATOM 2559 C C . CYS A 1 318 ? -4.767 12.418 -10.169 1.00 91.69 318 CYS A C 1
ATOM 2561 O O . CYS A 1 318 ? -4.145 11.591 -10.834 1.00 91.69 318 CYS A O 1
ATOM 2563 N N . SER A 1 319 ? -5.493 12.068 -9.102 1.00 92.75 319 SER A N 1
ATOM 2564 C CA . SER A 1 319 ? -5.592 10.699 -8.570 1.00 92.75 319 SER A CA 1
ATOM 2565 C C . SER A 1 319 ? -6.054 9.642 -9.585 1.00 92.75 319 SER A C 1
ATOM 2567 O O . SER A 1 319 ? -5.947 8.449 -9.319 1.00 92.75 319 SER A O 1
ATOM 2569 N N . CYS A 1 320 ? -6.563 10.053 -10.751 1.00 92.94 320 CYS A N 1
ATOM 2570 C CA . CYS A 1 320 ? -6.948 9.164 -11.843 1.00 92.94 320 CYS A CA 1
ATOM 2571 C C . CYS A 1 320 ? -5.772 8.492 -12.567 1.00 92.94 320 CYS A C 1
ATOM 2573 O O . CYS A 1 320 ? -6.018 7.569 -13.338 1.00 92.94 320 CYS A O 1
ATOM 2575 N N . ILE A 1 321 ? -4.522 8.925 -12.349 1.00 95.56 321 ILE A N 1
ATOM 2576 C CA . ILE A 1 321 ? -3.358 8.236 -12.932 1.00 95.56 321 ILE A CA 1
ATOM 2577 C C . ILE A 1 321 ? -3.003 6.943 -12.180 1.00 95.56 321 ILE A C 1
ATOM 2579 O O . ILE A 1 321 ? -2.339 6.080 -12.753 1.00 95.56 321 ILE A O 1
ATOM 2583 N N . TRP A 1 322 ? -3.452 6.793 -10.927 1.00 97.94 322 TRP A N 1
ATOM 2584 C CA . TRP A 1 322 ? -3.364 5.541 -10.174 1.00 97.94 322 TRP A CA 1
ATOM 2585 C C . TRP A 1 322 ? -4.549 4.649 -10.539 1.00 97.94 322 TRP A C 1
ATOM 2587 O O . TRP A 1 322 ? -5.706 5.050 -10.398 1.00 97.94 322 TRP A O 1
ATOM 2597 N N . ASP A 1 323 ? -4.247 3.439 -11.001 1.00 94.38 323 ASP A N 1
ATOM 2598 C CA . ASP A 1 323 ? -5.243 2.487 -11.498 1.00 94.38 323 ASP A CA 1
ATOM 2599 C C . ASP A 1 323 ? -5.860 1.697 -10.327 1.00 94.38 323 ASP A C 1
ATOM 2601 O O . ASP A 1 323 ? -5.135 1.116 -9.516 1.00 94.38 323 ASP A O 1
ATOM 2605 N N . ASP A 1 324 ? -7.195 1.680 -10.236 1.00 94.06 324 ASP A N 1
ATOM 2606 C CA . ASP A 1 324 ? -7.994 0.975 -9.216 1.00 94.06 324 ASP A CA 1
ATOM 2607 C C . ASP A 1 324 ? -7.957 -0.553 -9.373 1.00 94.06 324 ASP A C 1
ATOM 2609 O O . ASP A 1 324 ? -8.337 -1.307 -8.482 1.00 94.06 324 ASP A O 1
ATOM 2613 N N . ARG A 1 325 ? -7.483 -1.035 -10.521 1.00 93.44 325 ARG A N 1
ATOM 2614 C CA . ARG A 1 325 ? -7.321 -2.453 -10.863 1.00 93.44 325 ARG A CA 1
ATOM 2615 C C . ARG A 1 325 ? -5.865 -2.799 -11.120 1.00 93.44 325 ARG A C 1
ATOM 2617 O O . ARG A 1 325 ? -5.575 -3.838 -11.722 1.00 93.44 325 ARG A O 1
ATOM 2624 N N . ALA A 1 326 ? -4.952 -1.950 -10.644 1.00 96.56 326 ALA A N 1
ATOM 2625 C CA . ALA A 1 326 ? -3.528 -2.105 -10.868 1.00 96.56 326 ALA A CA 1
ATOM 2626 C C . ALA A 1 326 ? -3.025 -3.487 -10.444 1.00 96.56 326 ALA A C 1
ATOM 2628 O O . ALA A 1 326 ? -2.261 -4.103 -11.185 1.00 96.56 326 ALA A O 1
ATOM 2629 N N . ILE A 1 327 ? -3.449 -3.975 -9.272 1.00 97.69 327 ILE A N 1
ATOM 2630 C CA . ILE A 1 327 ? -3.108 -5.300 -8.742 1.00 97.69 327 ILE A CA 1
ATOM 2631 C C . ILE A 1 327 ? -4.301 -6.237 -8.941 1.00 97.69 327 ILE A C 1
ATOM 2633 O O . ILE A 1 327 ? -5.332 -6.093 -8.298 1.00 97.69 327 ILE A O 1
ATOM 2637 N N . LYS A 1 328 ? -4.139 -7.257 -9.787 1.00 97.56 328 LYS A N 1
ATOM 2638 C CA . LYS A 1 328 ? -5.164 -8.293 -9.993 1.00 97.56 328 LYS A CA 1
ATOM 2639 C C . LYS A 1 328 ? -5.164 -9.345 -8.902 1.00 97.56 328 LYS A C 1
ATOM 2641 O O . LYS A 1 328 ? -6.209 -9.846 -8.503 1.00 97.56 328 LYS A O 1
ATOM 2646 N N . GLU A 1 329 ? -3.966 -9.771 -8.516 1.00 97.81 329 GLU A N 1
ATOM 2647 C CA . GLU A 1 329 ? -3.774 -10.931 -7.655 1.00 97.81 329 GLU A CA 1
ATOM 2648 C C . GLU A 1 329 ? -2.523 -10.754 -6.793 1.00 97.81 329 GLU A C 1
ATOM 2650 O O . GLU A 1 329 ? -1.458 -10.380 -7.296 1.00 97.81 329 GLU A O 1
ATOM 2655 N N . ILE A 1 330 ? -2.633 -11.113 -5.514 1.00 97.94 330 ILE A N 1
ATOM 2656 C CA . ILE A 1 330 ? -1.512 -11.205 -4.575 1.00 97.94 330 ILE A CA 1
ATOM 2657 C C . ILE A 1 330 ? -1.295 -12.683 -4.250 1.00 97.94 330 ILE A C 1
ATOM 2659 O O . ILE A 1 330 ? -2.179 -13.360 -3.729 1.00 97.94 330 ILE A O 1
ATOM 2663 N N . HIS A 1 331 ? -0.104 -13.195 -4.557 1.00 97.50 331 HIS A N 1
ATOM 2664 C CA . HIS A 1 331 ? 0.295 -14.573 -4.272 1.00 97.50 331 HIS A CA 1
ATOM 2665 C C . HIS A 1 331 ? 1.387 -14.568 -3.201 1.00 97.50 331 HIS A C 1
ATOM 2667 O O . HIS A 1 331 ? 2.577 -14.591 -3.544 1.00 97.50 331 HIS A O 1
ATOM 2673 N N . PRO A 1 332 ? 1.023 -14.528 -1.905 1.00 94.75 332 PRO A N 1
ATOM 2674 C CA . PRO A 1 332 ? 2.001 -14.552 -0.829 1.00 94.75 332 PRO A CA 1
ATOM 2675 C C . PRO A 1 332 ? 2.742 -15.891 -0.803 1.00 94.75 332 PRO A C 1
ATOM 2677 O O . PRO A 1 332 ? 2.239 -16.936 -1.234 1.00 94.75 332 PRO A O 1
ATOM 2680 N N . MET A 1 333 ? 3.957 -15.887 -0.256 1.00 91.06 333 MET A N 1
ATOM 2681 C CA . MET A 1 333 ? 4.692 -17.130 -0.053 1.00 91.06 333 MET A CA 1
ATOM 2682 C C . MET A 1 333 ? 3.919 -18.045 0.911 1.00 91.06 333 MET A C 1
ATOM 2684 O O . MET A 1 333 ? 3.522 -17.636 2.005 1.00 91.06 333 MET A O 1
ATOM 2688 N N . LYS A 1 334 ? 3.722 -19.310 0.521 1.00 82.75 334 LYS A N 1
ATOM 2689 C CA . LYS A 1 334 ? 3.174 -20.325 1.430 1.00 82.75 334 LYS A CA 1
ATOM 2690 C C . LYS A 1 334 ? 4.168 -20.557 2.566 1.00 82.75 334 LYS A C 1
ATOM 2692 O O . LYS A 1 334 ? 5.355 -20.775 2.303 1.00 82.75 334 LYS A O 1
ATOM 2697 N N . MET A 1 335 ? 3.693 -20.521 3.809 1.00 65.56 335 MET A N 1
ATOM 2698 C CA . MET A 1 335 ? 4.508 -20.962 4.938 1.00 65.56 335 MET A CA 1
ATOM 2699 C C . MET A 1 335 ? 4.829 -22.447 4.749 1.00 65.56 335 MET A C 1
ATOM 2701 O O . MET A 1 335 ? 3.992 -23.213 4.269 1.00 65.56 335 MET A O 1
ATOM 2705 N N . ALA A 1 336 ? 6.068 -22.837 5.044 1.00 62.16 336 ALA A N 1
ATOM 2706 C CA . ALA A 1 336 ? 6.373 -24.254 5.167 1.00 62.16 336 ALA A CA 1
ATOM 2707 C C . ALA A 1 336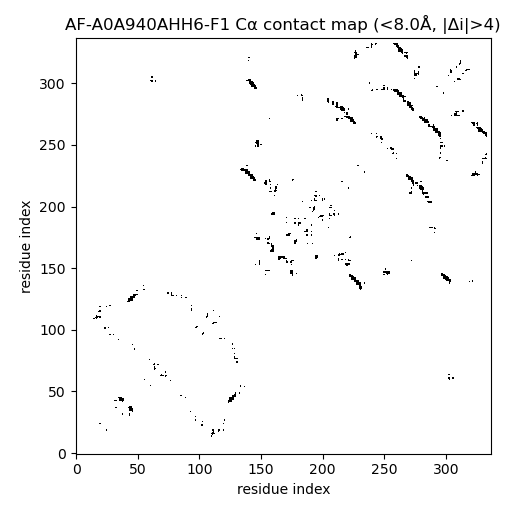 ? 5.597 -24.765 6.389 1.00 62.16 336 ALA A C 1
ATOM 2709 O O . ALA A 1 336 ? 5.690 -24.141 7.444 1.00 62.16 336 ALA A O 1
ATOM 2710 N N . ALA A 1 337 ? 4.784 -25.804 6.186 1.00 45.75 337 ALA A N 1
ATOM 2711 C CA . ALA A 1 337 ? 4.019 -26.465 7.240 1.00 45.75 337 ALA A CA 1
ATOM 2712 C C . ALA A 1 337 ? 4.928 -27.096 8.300 1.00 45.75 337 ALA A C 1
ATOM 2714 O O . ALA A 1 337 ? 6.057 -27.506 7.927 1.00 45.75 337 ALA A O 1
#